Protein 4MCK (pdb70)

B-factor: mean 39.83, std 7.71, range [25.54, 64.91]

InterPro domains:
  IPR000726 Glycoside hydrolase, family 19, catalytic [PF00182] (85-226)
  IPR000726 Glycoside hydrolase, family 19, catalytic [PF00182] (233-280)
  IPR000726 Glycoside hydrolase, family 19, catalytic [PS00773] (100-122)
  IPR000726 Glycoside hydrolase, family 19, catalytic [PS00774] (214-224)
  IPR001002 Chitin-binding, type 1 [PF00187] (21-58)
  IPR001002 Chitin-binding, type 1 [PS50941] (25-60)
  IPR001002 Chitin-binding, type 1 [SM00270] (27-58)
  IPR016283 Glycoside hydrolase, family 19 [PIRSF001060] (5-280)
  IPR018371 Chitin-binding, type 1, conserved site [PS00026] (30-49)
  IPR023346 Lysozyme-like domain superfamily [SSF53955] (79-280)
  IPR036861 Endochitinase-like superfamily [G3DSA:3.30.60.10] (20-60)
  IPR036861 Endochitinase-like superfamily [SSF57016] (25-59)

Foldseek 3Di:
DQCDVLPDQCNLCVLLVPDDDPQLQNPAADPVLLNLLCVLVVCQLPVDDVLLSLLRVLLLVLQLCLVCVSRRYFFDPDFPAQQEDCPDDLHADPPHRFAFGASLGGGHSVLQCVLCVSVPHHSRVCVCVLSVHNNSRSNSSSVCCVVFQVVCSVVFSQSSVCRSDVQDADPRNVVSQVSSLVSSCVSCVVSVHHRDDNNGD

Secondary structure (DSSP, 8-state):
--HHHHS-HHHHHHHHTSS-SS-TTTTT--HHHHHHHHTT-TTTT-SS-HHHHHHHHHHHHHHHHHHHTTTT-SB-S---------SSSSPPPTT-----BTTTTB-SHHHHHHHHHHHTS-TTT-TTHHHH-HHHHHHHHHHHHHHHTGGGGGG-HHHHHHHH-SSSSTTS-HHHHHHHHHHHHHHHHHTT----S----

GO terms:
  GO:0005576 extracellular region (C, IDA)
  GO:0008843 endochitinase activity (F, IDA)
  GO:0050832 defense response to fungus (P, IDA)
  GO:0006040 amino sugar metabolic process (P, IDA)

Structure (mmCIF, N/CA/C/O backbone):
data_4MCK
#
_entry.id   4MCK
#
_cell.length_a   37.152
_cell.length_b   65.167
_cell.length_c   72.334
_cell.angle_alpha   90.00
_cell.angle_beta   90.00
_cell.angle_gamma   90.00
#
_symmetry.space_group_name_H-M   'P 21 21 21'
#
loop_
_entity.id
_entity.type
_entity.pdbx_description
1 polymer Chitinase
2 water water
#
loop_
_atom_site.group_PDB
_atom_site.id
_atom_site.type_symbol
_atom_site.label_atom_id
_atom_site.label_alt_id
_atom_site.label_comp_id
_atom_site.label_asym_id
_atom_site.label_entity_id
_atom_site.label_seq_id
_atom_site.pdbx_PDB_ins_code
_atom_site.Cartn_x
_atom_site.Cartn_y
_atom_site.Cartn_z
_atom_site.occupancy
_atom_site.B_iso_or_equiv
_atom_site.auth_seq_id
_atom_site.auth_comp_id
_atom_site.auth_asym_id
_atom_site.auth_atom_id
_atom_site.pdbx_PDB_model_num
ATOM 1 N N . UNK A 1 1 ? -23.833 -10.919 -3.629 1.00 55.61 -4 UNK A N 1
ATOM 2 C CA . UNK A 1 1 ? -24.406 -9.578 -3.484 1.00 54.29 -4 UNK A CA 1
ATOM 3 C C . UNK A 1 1 ? -24.560 -9.070 -2.044 1.00 54.06 -4 UNK A C 1
ATOM 4 O O . UNK A 1 1 ? -24.414 -7.868 -1.790 1.00 55.07 -4 UNK A O 1
ATOM 12 N N . UNK A 1 2 ? -24.846 -9.973 -1.111 1.00 52.65 -3 UNK A N 1
ATOM 13 C CA . UNK A 1 2 ? -24.911 -9.611 0.304 1.00 54.84 -3 UNK A CA 1
ATOM 14 C C . UNK A 1 2 ? -23.540 -9.819 0.951 1.00 53.31 -3 UNK A C 1
ATOM 15 O O . UNK A 1 2 ? -23.074 -10.948 1.095 1.00 50.48 -3 UNK A O 1
ATOM 17 N N . UNK A 1 3 ? -22.902 -8.721 1.338 1.00 47.94 -2 UNK A N 1
ATOM 18 C CA . UNK A 1 3 ? -21.520 -8.753 1.803 1.00 47.90 -2 UNK A CA 1
ATOM 19 C C . UNK A 1 3 ? -21.228 -9.739 2.942 1.00 45.25 -2 UNK A C 1
ATOM 20 O O . UNK A 1 3 ? -20.142 -10.304 2.993 1.00 41.68 -2 UNK A O 1
ATOM 22 N N . UNK A 1 4 ? -22.183 -9.942 3.845 1.00 44.14 -1 UNK A N 1
ATOM 23 C CA . UNK A 1 4 ? -21.959 -10.821 4.992 1.00 41.75 -1 UNK A CA 1
ATOM 24 C C . UNK A 1 4 ? -21.661 -12.245 4.542 1.00 48.06 -1 UNK A C 1
ATOM 25 O O . UNK A 1 4 ? -20.886 -12.960 5.181 1.00 44.55 -1 UNK A O 1
ATOM 31 N N . UNK A 1 5 ? -22.272 -12.642 3.427 1.00 48.58 0 UNK A N 1
ATOM 32 C CA . UNK A 1 5 ? -22.126 -14.005 2.929 1.00 52.13 0 UNK A CA 1
ATOM 33 C C . UNK A 1 5 ? -21.028 -14.135 1.877 1.00 49.82 0 UNK A C 1
ATOM 34 O O . UNK A 1 5 ? -20.389 -15.184 1.794 1.00 54.52 0 UNK A O 1
ATOM 42 N N . VAL A 1 6 ? -20.788 -13.088 1.082 1.00 47.24 1 VAL A N 1
ATOM 43 C CA . VAL A 1 6 ? -19.674 -13.159 0.130 1.00 45.86 1 VAL A CA 1
ATOM 44 C C . VAL A 1 6 ? -18.308 -12.848 0.754 1.00 44.74 1 VAL A C 1
ATOM 45 O O . VAL A 1 6 ? -17.320 -13.486 0.408 1.00 47.49 1 VAL A O 1
ATOM 49 N N . VAL A 1 7 ? -18.257 -11.897 1.690 1.00 42.70 2 VAL A N 1
ATOM 50 C CA . VAL A 1 7 ? -17.013 -11.591 2.405 1.00 39.99 2 VAL A CA 1
ATOM 51 C C . VAL A 1 7 ? -16.934 -12.366 3.724 1.00 42.44 2 VAL A C 1
ATOM 52 O O . VAL A 1 7 ? -17.529 -11.970 4.729 1.00 43.68 2 VAL A O 1
ATOM 56 N N . SER A 1 8 ? -16.182 -13.459 3.714 1.00 39.42 3 SER A N 1
ATOM 57 C CA . SER A 1 8 ? -16.086 -14.341 4.872 1.00 41.38 3 SER A CA 1
ATOM 58 C C . SER A 1 8 ? -14.947 -13.920 5.787 1.00 40.62 3 SER A C 1
ATOM 59 O O . SER A 1 8 ? -14.117 -13.084 5.412 1.00 37.66 3 SER A O 1
ATOM 62 N N . ASP A 1 9 ? -14.894 -14.503 6.984 1.00 37.67 4 ASP A N 1
ATOM 63 C CA . ASP A 1 9 ? -13.765 -14.270 7.881 1.00 40.92 4 ASP A CA 1
ATOM 64 C C . ASP A 1 9 ? -12.454 -14.673 7.204 1.00 42.00 4 ASP A C 1
ATOM 65 O O . ASP A 1 9 ? -11.451 -13.969 7.300 1.00 40.67 4 ASP A O 1
ATOM 70 N N . ALA A 1 10 ? -12.477 -15.814 6.520 1.00 42.96 5 ALA A N 1
ATOM 71 C CA . ALA A 1 10 ? -11.306 -16.315 5.813 1.00 43.80 5 ALA A CA 1
ATOM 72 C C . ALA A 1 10 ? -10.821 -15.325 4.759 1.00 41.14 5 ALA A C 1
ATOM 73 O O . ALA A 1 10 ? -9.615 -15.102 4.628 1.00 42.65 5 ALA A O 1
ATOM 75 N N . PHE A 1 11 ? -11.758 -14.741 4.016 1.00 40.68 6 PHE A N 1
ATOM 76 C CA . PHE A 1 11 ? -11.408 -13.782 2.970 1.00 40.59 6 PHE A CA 1
ATOM 77 C C . PHE A 1 11 ? -10.783 -12.539 3.591 1.00 39.16 6 PHE A C 1
ATOM 78 O O . PHE A 1 11 ? -9.724 -12.088 3.162 1.00 38.40 6 PHE A O 1
ATOM 86 N N . PHE A 1 12 ? -11.438 -12.000 4.614 1.00 36.84 7 PHE A N 1
ATOM 87 C CA . PHE A 1 12 ? -10.957 -10.787 5.254 1.00 37.95 7 PHE A CA 1
ATOM 88 C C . PHE A 1 12 ? -9.610 -11.022 5.951 1.00 40.57 7 PHE A C 1
ATOM 89 O O . PHE A 1 12 ? -8.683 -10.225 5.794 1.00 39.96 7 PHE A O 1
ATOM 97 N N . ASN A 1 13 ? -9.502 -12.120 6.705 1.00 42.54 8 ASN A N 1
ATOM 98 C CA . ASN A 1 13 ? -8.246 -12.467 7.373 1.00 43.61 8 ASN A CA 1
ATOM 99 C C . ASN A 1 13 ? -7.106 -12.737 6.393 1.00 40.62 8 ASN A C 1
ATOM 100 O O . ASN A 1 13 ? -5.952 -12.452 6.699 1.00 45.11 8 ASN A O 1
ATOM 105 N N . GLY A 1 14 ? -7.432 -13.289 5.226 1.00 42.24 9 GLY A N 1
ATOM 106 C CA . GLY A 1 14 ? -6.442 -13.564 4.198 1.00 43.31 9 GLY A CA 1
ATOM 107 C C . GLY A 1 14 ? -5.679 -12.311 3.799 1.00 46.66 9 GLY A C 1
ATOM 108 O O . GLY A 1 14 ? -4.478 -12.348 3.505 1.00 45.58 9 GLY A O 1
ATOM 109 N N . ILE A 1 15 ? -6.388 -11.189 3.784 1.00 42.34 10 ILE A N 1
ATOM 110 C CA . ILE A 1 15 ? -5.762 -9.913 3.491 1.00 39.29 10 ILE A CA 1
ATOM 111 C C . ILE A 1 15 ? -4.992 -9.403 4.697 1.00 38.08 10 ILE A C 1
ATOM 112 O O . ILE A 1 15 ? -3.809 -9.097 4.596 1.00 36.66 10 ILE A O 1
ATOM 117 N N . LYS A 1 16 ? -5.664 -9.303 5.842 1.00 36.98 11 LYS A N 1
ATOM 118 C CA . LYS A 1 16 ? -5.044 -8.743 7.043 1.00 38.18 11 LYS A CA 1
ATOM 119 C C . LYS A 1 16 ? -3.842 -9.549 7.563 1.00 38.39 11 LYS A C 1
ATOM 120 O O . LYS A 1 16 ? -2.942 -8.984 8.179 1.00 39.86 11 LYS A O 1
ATOM 126 N N . ASN A 1 17 ? -3.829 -10.856 7.303 1.00 42.29 12 ASN A N 1
ATOM 127 C CA . ASN A 1 17 ? -2.717 -11.707 7.726 1.00 41.55 12 ASN A CA 1
ATOM 128 C C . ASN A 1 17 ? -1.401 -11.236 7.146 1.00 42.89 12 ASN A C 1
ATOM 129 O O . ASN A 1 17 ? -0.342 -11.484 7.718 1.00 42.27 12 ASN A O 1
ATOM 134 N N . GLN A 1 18 ? -1.472 -10.584 5.987 1.00 42.04 13 GLN A N 1
ATOM 135 C CA . GLN A 1 18 ? -0.276 -10.038 5.355 1.00 42.10 13 GLN A CA 1
ATOM 136 C C . GLN A 1 18 ? 0.081 -8.725 6.050 1.00 49.39 13 GLN A C 1
ATOM 137 O O . GLN A 1 18 ? -0.790 -8.064 6.614 1.00 48.87 13 GLN A O 1
ATOM 143 N N . ALA A 1 19 ? 1.362 -8.374 6.029 1.00 50.66 14 ALA A N 1
ATOM 144 C CA . ALA A 1 19 ? 1.925 -7.358 6.938 1.00 56.53 14 ALA A CA 1
ATOM 145 C C . ALA A 1 19 ? 1.192 -7.138 8.264 1.00 55.29 14 ALA A C 1
ATOM 146 O O . ALA A 1 19 ? 0.317 -6.275 8.370 1.00 59.14 14 ALA A O 1
ATOM 148 N N . GLY A 1 20 ? 1.520 -7.964 9.247 1.00 56.49 15 GLY A N 1
ATOM 149 C CA . GLY A 1 20 ? 1.355 -7.609 10.643 1.00 59.54 15 GLY A CA 1
ATOM 150 C C . GLY A 1 20 ? 2.750 -7.141 10.996 1.00 56.75 15 GLY A C 1
ATOM 151 O O . GLY A 1 20 ? 3.508 -6.805 10.089 1.00 54.39 15 GLY A O 1
ATOM 152 N N . SER A 1 21 ? 3.110 -7.101 12.277 1.00 58.66 16 SER A N 1
ATOM 153 C CA . SER A 1 21 ? 2.198 -7.310 13.390 1.00 56.43 16 SER A CA 1
ATOM 154 C C . SER A 1 21 ? 2.249 -6.055 14.244 1.00 54.60 16 SER A C 1
ATOM 155 O O . SER A 1 21 ? 1.413 -5.845 15.126 1.00 55.97 16 SER A O 1
ATOM 158 N N . GLY A 1 22 ? 3.251 -5.222 13.972 1.00 52.84 17 GLY A N 1
ATOM 159 C CA . GLY A 1 22 ? 3.397 -3.945 14.643 1.00 51.61 17 GLY A CA 1
ATOM 160 C C . GLY A 1 22 ? 2.740 -2.832 13.847 1.00 50.82 17 GLY A C 1
ATOM 161 O O . GLY A 1 22 ? 2.897 -1.651 14.161 1.00 50.53 17 GLY A O 1
ATOM 162 N N . CYS A 1 23 ? 2.013 -3.213 12.801 1.00 45.80 18 CYS A N 1
ATOM 163 C CA . CYS A 1 23 ? 1.258 -2.260 11.992 1.00 42.55 18 CYS A CA 1
ATOM 164 C C . CYS A 1 23 ? 0.169 -1.602 12.820 1.00 42.12 18 CYS A C 1
ATOM 165 O O . CYS A 1 23 ? -0.541 -2.282 13.573 1.00 42.16 18 CYS A O 1
ATOM 168 N N . GLU A 1 24 ? -0.009 -0.297 12.637 1.00 38.06 19 GLU A N 1
ATOM 169 C CA . GLU A 1 24 ? -1.030 0.418 13.401 1.00 36.91 19 GLU A CA 1
ATOM 170 C C . GLU A 1 24 ? -2.452 -0.095 13.110 1.00 33.66 19 GLU A C 1
ATOM 171 O O . GLU A 1 24 ? -3.334 0.032 13.948 1.00 34.77 19 GLU A O 1
ATOM 177 N N . GLY A 1 25 ? -2.671 -0.693 11.943 1.00 36.08 20 GLY A N 1
ATOM 178 C CA . GLY A 1 25 ? -4.004 -1.149 11.584 1.00 35.03 20 GLY A CA 1
ATOM 179 C C . GLY A 1 25 ? -4.306 -2.604 11.890 1.00 36.26 20 GLY A C 1
ATOM 180 O O . GLY A 1 25 ? -5.444 -3.045 11.756 1.00 34.70 20 GLY A O 1
ATOM 181 N N . LYS A 1 26 ? -3.289 -3.339 12.333 1.00 38.43 21 LYS A N 1
ATOM 182 C CA . LYS A 1 26 ? -3.412 -4.767 12.617 1.00 41.55 21 LYS A CA 1
ATOM 183 C C . LYS A 1 26 ? -4.597 -5.136 13.518 1.00 38.97 21 LYS A C 1
ATOM 184 O O . LYS A 1 26 ? -5.321 -6.103 13.249 1.00 41.33 21 LYS A O 1
ATOM 190 N N . ASN A 1 27 ? -4.796 -4.350 14.570 1.00 39.04 22 ASN A N 1
ATOM 191 C CA . ASN A 1 27 ? -5.859 -4.593 15.532 1.00 36.97 22 ASN A CA 1
ATOM 192 C C . ASN A 1 27 ? -6.939 -3.509 15.487 1.00 38.09 22 ASN A C 1
ATOM 193 O O . ASN A 1 27 ? -7.574 -3.213 16.493 1.00 37.39 22 ASN A O 1
ATOM 198 N N . PHE A 1 28 ? -7.135 -2.943 14.298 1.00 34.46 23 PHE A N 1
ATOM 199 C CA . PHE A 1 28 ? -8.104 -1.884 14.032 1.00 35.54 23 PHE A CA 1
ATOM 200 C C . PHE A 1 28 ? -9.114 -2.352 12.978 1.00 33.74 23 PHE A C 1
ATOM 201 O O . PHE A 1 28 ? -10.322 -2.374 13.218 1.00 35.91 23 PHE A O 1
ATOM 209 N N . TYR A 1 29 ? -8.625 -2.734 11.807 1.00 34.02 24 TYR A N 1
ATOM 210 C CA . TYR A 1 29 ? -9.517 -3.156 10.731 1.00 32.11 24 TYR A CA 1
ATOM 211 C C . TYR A 1 29 ? -10.104 -4.550 10.980 1.00 32.51 24 TYR A C 1
ATOM 212 O O . TYR A 1 29 ? -9.367 -5.529 11.086 1.00 35.56 24 TYR A O 1
ATOM 221 N N . THR A 1 30 ? -11.427 -4.634 11.069 1.00 33.20 25 THR A N 1
ATOM 222 C CA . THR A 1 30 ? -12.108 -5.907 11.283 1.00 34.43 25 THR A CA 1
ATOM 223 C C . THR A 1 30 ? -13.233 -6.110 10.286 1.00 33.50 25 THR A C 1
ATOM 224 O O . THR A 1 30 ? -13.815 -5.148 9.778 1.00 33.94 25 THR A O 1
ATOM 228 N N . ARG A 1 31 ? -13.557 -7.373 10.025 1.00 34.23 26 ARG A N 1
ATOM 229 C CA . ARG A 1 31 ? -14.724 -7.713 9.224 1.00 33.99 26 ARG A CA 1
ATOM 230 C C . ARG A 1 31 ? -16.001 -7.183 9.867 1.00 35.07 26 ARG A C 1
ATOM 231 O O . ARG A 1 31 ? -16.907 -6.710 9.177 1.00 34.13 26 ARG A O 1
ATOM 239 N N . SER A 1 32 ? -16.064 -7.249 11.196 1.00 34.94 27 SER A N 1
ATOM 240 C CA . SER A 1 32 ? -17.226 -6.749 11.915 1.00 35.13 27 SER A CA 1
ATOM 241 C C . SER A 1 32 ? -17.473 -5.263 11.637 1.00 33.45 27 SER A C 1
ATOM 242 O O . SER A 1 32 ? -18.603 -4.847 11.400 1.00 35.61 27 SER A O 1
ATOM 245 N N . ALA A 1 33 ? -16.409 -4.461 11.667 1.00 34.63 28 ALA A N 1
ATOM 246 C CA . ALA A 1 33 ? -16.528 -3.040 11.356 1.00 34.65 28 ALA A CA 1
ATOM 247 C C . ALA A 1 33 ? -16.962 -2.805 9.910 1.00 33.54 28 ALA A C 1
ATOM 248 O O . ALA A 1 33 ? -17.779 -1.922 9.636 1.00 34.41 28 ALA A O 1
ATOM 250 N N . PHE A 1 34 ? -16.407 -3.590 8.986 1.00 32.48 29 PHE A N 1
ATOM 251 C CA . PHE A 1 34 ? -16.777 -3.473 7.574 1.00 31.90 29 PHE A CA 1
ATOM 252 C C . PHE A 1 34 ? -18.261 -3.765 7.362 1.00 35.53 29 PHE A C 1
ATOM 253 O O . PHE A 1 34 ? -18.947 -3.032 6.658 1.00 34.07 29 PHE A O 1
ATOM 261 N N . LEU A 1 35 ? -18.751 -4.835 7.978 1.00 35.78 30 LEU A N 1
ATOM 262 C CA . LEU A 1 35 ? -20.140 -5.228 7.800 1.00 36.71 30 LEU A CA 1
ATOM 263 C C . LEU A 1 35 ? -21.114 -4.225 8.425 1.00 34.47 30 LEU A C 1
ATOM 264 O O . LEU A 1 35 ? -22.193 -3.969 7.867 1.00 34.51 30 LEU A O 1
ATOM 269 N N . SER A 1 36 ? -20.737 -3.657 9.569 1.00 35.30 31 SER A N 1
ATOM 270 C CA . SER A 1 36 ? -21.532 -2.589 10.170 1.00 37.22 31 SER A CA 1
ATOM 271 C C . SER A 1 36 ? -21.616 -1.412 9.207 1.00 36.86 31 SER A C 1
ATOM 272 O O . SER A 1 36 ? -22.675 -0.800 9.037 1.00 38.58 31 SER A O 1
ATOM 275 N N . ALA A 1 37 ? -20.490 -1.094 8.578 1.00 35.72 32 ALA A N 1
ATOM 276 C CA . ALA A 1 37 ? -20.434 0.016 7.636 1.00 33.98 32 ALA A CA 1
ATOM 277 C C . ALA A 1 37 ? -21.298 -0.222 6.399 1.00 34.11 32 ALA A C 1
ATOM 278 O O . ALA A 1 37 ? -21.959 0.697 5.912 1.00 35.94 32 ALA A O 1
ATOM 280 N N . VAL A 1 38 ? -21.273 -1.454 5.889 1.00 34.00 33 VAL A N 1
ATOM 281 C CA . VAL A 1 38 ? -22.048 -1.850 4.711 1.00 34.00 33 VAL A CA 1
ATOM 282 C C . VAL A 1 38 ? -23.548 -1.579 4.895 1.00 36.27 33 VAL A C 1
ATOM 283 O O . VAL A 1 38 ? -24.248 -1.221 3.942 1.00 36.84 33 VAL A O 1
ATOM 287 N N . ASN A 1 39 ? -24.036 -1.744 6.120 1.00 37.66 34 ASN A N 1
ATOM 288 C CA . ASN A 1 39 ? -25.442 -1.473 6.422 1.00 39.06 34 ASN A CA 1
ATOM 289 C C . ASN A 1 39 ? -25.874 -0.045 6.096 1.00 40.46 34 ASN A C 1
ATOM 290 O O . ASN A 1 39 ? -27.048 0.207 5.790 1.00 42.54 34 ASN A O 1
ATOM 295 N N . ALA A 1 40 ? -24.925 0.885 6.144 1.00 35.38 35 ALA A N 1
ATOM 296 C CA . ALA A 1 40 ? -25.213 2.288 5.882 1.00 38.47 35 ALA A CA 1
ATOM 297 C C . ALA A 1 40 ? -25.113 2.639 4.399 1.00 36.14 35 ALA A C 1
ATOM 298 O O . ALA A 1 40 ? -25.449 3.753 4.005 1.00 35.83 35 ALA A O 1
ATOM 300 N N . TYR A 1 41 ? -24.636 1.699 3.582 1.00 35.04 36 TYR A N 1
ATOM 301 C CA . TYR A 1 41 ? -24.432 1.943 2.149 1.00 37.65 36 TYR A CA 1
ATOM 302 C C . TYR A 1 41 ? -25.135 0.882 1.318 1.00 36.16 36 TYR A C 1
ATOM 303 O O . TYR A 1 41 ? -24.504 -0.009 0.757 1.00 36.04 36 TYR A O 1
ATOM 312 N N . PRO A 1 42 ? -26.473 0.971 1.259 1.00 35.61 37 PRO A N 1
ATOM 313 C CA . PRO A 1 42 ? -27.241 -0.108 0.631 1.00 38.00 37 PRO A CA 1
ATOM 314 C C . PRO A 1 42 ? -27.011 -0.213 -0.873 1.00 39.93 37 PRO A C 1
ATOM 315 O O . PRO A 1 42 ? -27.286 -1.257 -1.456 1.00 40.05 37 PRO A O 1
ATOM 319 N N . GLY A 1 43 ? -26.502 0.844 -1.492 1.00 35.72 38 GLY A N 1
ATOM 320 C CA . GLY A 1 43 ? -26.212 0.809 -2.910 1.00 36.42 38 GLY A CA 1
ATOM 321 C C . GLY A 1 43 ? -24.959 0.020 -3.251 1.00 38.90 38 GLY A C 1
ATOM 322 O O . GLY A 1 43 ? -24.773 -0.373 -4.398 1.00 39.00 38 GLY A O 1
ATOM 323 N N . PHE A 1 44 ? -24.092 -0.195 -2.265 1.00 35.87 39 PHE A N 1
ATOM 324 C CA . PHE A 1 44 ? -22.828 -0.879 -2.507 1.00 36.57 39 PHE A CA 1
ATOM 325 C C . PHE A 1 44 ? -23.075 -2.332 -2.878 1.00 37.35 39 PHE A C 1
ATOM 326 O O . PHE A 1 44 ? -23.827 -3.026 -2.205 1.00 39.69 39 PHE A O 1
ATOM 334 N N . ALA A 1 45 ? -22.434 -2.763 -3.964 1.00 36.40 40 ALA A N 1
ATOM 335 C CA . ALA A 1 45 ? -22.549 -4.117 -4.503 1.00 39.66 40 ALA A CA 1
ATOM 336 C C . ALA A 1 45 ? -23.958 -4.407 -5.013 1.00 39.79 40 ALA A C 1
ATOM 337 O O . ALA A 1 45 ? -24.326 -5.565 -5.197 1.00 42.29 40 ALA A O 1
ATOM 339 N N . HIS A 1 46 ? -24.729 -3.350 -5.270 1.00 40.38 41 HIS A N 1
ATOM 340 C CA . HIS A 1 46 ? -26.105 -3.495 -5.746 1.00 42.99 41 HIS A CA 1
ATOM 341 C C . HIS A 1 46 ? -26.425 -2.575 -6.921 1.00 46.67 41 HIS A C 1
ATOM 342 O O . HIS A 1 46 ? -27.587 -2.278 -7.177 1.00 52.47 41 HIS A O 1
ATOM 349 N N . GLY A 1 47 ? -25.396 -2.130 -7.637 1.00 46.41 42 GLY A N 1
ATOM 350 C CA . GLY A 1 47 ? -25.599 -1.324 -8.832 1.00 47.90 42 GLY A CA 1
ATOM 351 C C . GLY A 1 47 ? -26.313 -2.047 -9.972 1.00 53.39 42 GLY A C 1
ATOM 352 O O . GLY A 1 47 ? -27.080 -1.428 -10.714 1.00 57.10 42 GLY A O 1
ATOM 353 N N . GLY A 1 48 ? -26.074 -3.351 -10.109 1.00 52.77 43 GLY A N 1
ATOM 354 C CA . GLY A 1 48 ? -26.655 -4.127 -11.197 1.00 49.37 43 GLY A CA 1
ATOM 355 C C . GLY A 1 48 ? -26.880 -5.604 -10.904 1.00 48.10 43 GLY A C 1
ATOM 356 O O . GLY A 1 48 ? -27.686 -5.953 -10.045 1.00 50.67 43 GLY A O 1
ATOM 357 N N . THR A 1 49 ? -26.185 -6.478 -11.633 1.00 47.96 44 THR A N 1
ATOM 358 C CA . THR A 1 49 ? -26.334 -7.927 -11.439 1.00 48.41 44 THR A CA 1
ATOM 359 C C . THR A 1 49 ? -25.562 -8.411 -10.220 1.00 49.50 44 THR A C 1
ATOM 360 O O . THR A 1 49 ? -24.785 -7.657 -9.639 1.00 46.88 44 THR A O 1
ATOM 364 N N . GLU A 1 50 ? -25.760 -9.670 -9.835 1.00 46.57 45 GLU A N 1
ATOM 365 C CA . GLU A 1 50 ? -25.027 -10.208 -8.691 1.00 46.97 45 GLU A CA 1
ATOM 366 C C . GLU A 1 50 ? -23.546 -10.343 -9.048 1.00 46.59 45 GLU A C 1
ATOM 367 O O . GLU A 1 50 ? -22.672 -10.180 -8.195 1.00 47.41 45 GLU A O 1
ATOM 373 N N . VAL A 1 51 ? -23.271 -10.632 -10.315 1.00 48.52 46 VAL A N 1
ATOM 374 C CA . VAL A 1 51 ? -21.895 -10.685 -10.805 1.00 47.67 46 VAL A CA 1
ATOM 375 C C . VAL A 1 51 ? -21.243 -9.308 -10.692 1.00 44.47 46 VAL A C 1
ATOM 376 O O . VAL A 1 51 ? -20.122 -9.189 -10.190 1.00 43.60 46 VAL A O 1
ATOM 380 N N . GLU A 1 52 ? -21.953 -8.278 -11.143 1.00 46.86 47 GLU A N 1
ATOM 381 C CA . GLU A 1 52 ? -21.472 -6.906 -11.021 1.00 42.68 47 GLU A CA 1
ATOM 382 C C . GLU A 1 52 ? -21.248 -6.559 -9.554 1.00 41.58 47 GLU A C 1
ATOM 383 O O . GLU A 1 52 ? -20.252 -5.933 -9.208 1.00 37.35 47 GLU A O 1
ATOM 389 N N . GLY A 1 53 ? -22.163 -6.988 -8.691 1.00 41.77 48 GLY A N 1
ATOM 390 C CA . GLY A 1 53 ? -22.012 -6.739 -7.269 1.00 39.50 48 GLY A CA 1
ATOM 391 C C . GLY A 1 53 ? -20.759 -7.387 -6.706 1.00 36.47 48 GLY A C 1
ATOM 392 O O . GLY A 1 53 ? -20.038 -6.776 -5.913 1.00 36.53 48 GLY A O 1
ATOM 393 N N . LYS A 1 54 ? -20.506 -8.640 -7.086 1.00 38.72 49 LYS A N 1
ATOM 394 C CA . LYS A 1 54 ? -19.298 -9.323 -6.637 1.00 37.81 49 LYS A CA 1
ATOM 395 C C . LYS A 1 54 ? -18.027 -8.666 -7.178 1.00 36.88 49 LYS A C 1
ATOM 396 O O . LYS A 1 54 ? -17.031 -8.568 -6.457 1.00 36.86 49 LYS A O 1
ATOM 402 N N . ARG A 1 55 ? -18.056 -8.216 -8.437 1.00 39.22 50 ARG A N 1
ATOM 403 C CA . ARG A 1 55 ? -16.913 -7.488 -8.992 1.00 35.31 50 ARG A CA 1
ATOM 404 C C . ARG A 1 55 ? -16.650 -6.224 -8.192 1.00 33.95 50 ARG A C 1
ATOM 405 O O . ARG A 1 55 ? -15.495 -5.875 -7.952 1.00 32.58 50 ARG A O 1
ATOM 413 N N . GLU A 1 56 ? -17.722 -5.560 -7.765 1.00 34.44 51 GLU A N 1
ATOM 414 C CA . GLU A 1 56 ? -17.574 -4.326 -7.008 1.00 34.06 51 GLU A CA 1
ATOM 415 C C . GLU A 1 56 ? -16.927 -4.581 -5.647 1.00 34.13 51 GLU A C 1
ATOM 416 O O . GLU A 1 56 ? -16.046 -3.831 -5.227 1.00 33.09 51 GLU A O 1
ATOM 422 N N . ILE A 1 57 ? -17.359 -5.637 -4.965 1.00 32.18 52 ILE A N 1
ATOM 423 C CA . ILE A 1 57 ? -16.716 -6.031 -3.716 1.00 33.48 52 ILE A CA 1
ATOM 424 C C . ILE A 1 57 ? -15.224 -6.326 -3.917 1.00 33.38 52 ILE A C 1
ATOM 425 O O . ILE A 1 57 ? -14.383 -5.869 -3.142 1.00 33.52 52 ILE A O 1
ATOM 430 N N . ALA A 1 58 ? -14.894 -7.082 -4.961 1.00 33.74 53 ALA A N 1
ATOM 431 C CA . ALA A 1 58 ? -13.498 -7.377 -5.253 1.00 33.76 53 ALA A CA 1
ATOM 432 C C . ALA A 1 58 ? -12.712 -6.100 -5.543 1.00 30.46 53 ALA A C 1
ATOM 433 O O . ALA A 1 58 ? -11.581 -5.940 -5.074 1.00 32.60 53 ALA A O 1
ATOM 435 N N . ALA A 1 59 ? -13.310 -5.200 -6.321 1.00 32.69 54 ALA A N 1
ATOM 436 C CA . ALA A 1 59 ? -12.661 -3.926 -6.643 1.00 32.66 54 ALA A CA 1
ATOM 437 C C . ALA A 1 59 ? -12.399 -3.083 -5.398 1.00 31.16 54 ALA A C 1
ATOM 438 O O . ALA A 1 59 ? -11.301 -2.541 -5.226 1.00 32.32 54 ALA A O 1
ATOM 440 N N . PHE A 1 60 ? -13.403 -2.984 -4.533 1.00 32.37 55 PHE A N 1
ATOM 441 C CA . PHE A 1 60 ? -13.255 -2.241 -3.292 1.00 31.46 55 PHE A CA 1
ATOM 442 C C . PHE A 1 60 ? -12.104 -2.798 -2.460 1.00 30.79 55 PHE A C 1
ATOM 443 O O . PHE A 1 60 ? -11.220 -2.051 -2.033 1.00 32.55 55 PHE A O 1
ATOM 451 N N . PHE A 1 61 ? -12.086 -4.110 -2.254 1.00 32.58 56 PHE A N 1
ATOM 452 C CA . PHE A 1 61 ? -10.987 -4.703 -1.492 1.00 33.23 56 PHE A CA 1
ATOM 453 C C . PHE A 1 61 ? -9.612 -4.599 -2.159 1.00 31.86 56 PHE A C 1
ATOM 454 O O . PHE A 1 61 ? -8.608 -4.482 -1.465 1.00 32.45 56 PHE A O 1
ATOM 462 N N . ALA A 1 62 ? -9.579 -4.596 -3.491 1.00 31.96 57 ALA A N 1
ATOM 463 C CA . ALA A 1 62 ? -8.329 -4.435 -4.221 1.00 33.02 57 ALA A CA 1
ATOM 464 C C . ALA A 1 62 ? -7.685 -3.088 -3.911 1.00 31.67 57 ALA A C 1
ATOM 465 O O . ALA A 1 62 ? -6.507 -3.005 -3.536 1.00 31.98 57 ALA A O 1
ATOM 467 N N . HIS A 1 63 ? -8.472 -2.028 -4.056 1.00 30.71 58 HIS A N 1
ATOM 468 C CA . HIS A 1 63 ? -7.973 -0.693 -3.757 1.00 31.63 58 HIS A CA 1
ATOM 469 C C . HIS A 1 63 ? -7.630 -0.519 -2.279 1.00 31.78 58 HIS A C 1
ATOM 470 O O . HIS A 1 63 ? -6.595 0.062 -1.949 1.00 34.13 58 HIS A O 1
ATOM 477 N N . VAL A 1 64 ? -8.495 -1.021 -1.393 1.00 30.73 59 VAL A N 1
ATOM 478 C CA . VAL A 1 64 ? -8.211 -0.974 0.041 1.00 32.06 59 VAL A CA 1
ATOM 479 C C . VAL A 1 64 ? -6.910 -1.693 0.392 1.00 32.01 59 VAL A C 1
ATOM 480 O O . VAL A 1 64 ? -6.101 -1.183 1.165 1.00 32.53 59 VAL A O 1
ATOM 484 N N . THR A 1 65 ? -6.695 -2.866 -0.205 1.00 32.11 60 THR A N 1
ATOM 485 C CA . THR A 1 65 ? -5.473 -3.631 0.031 1.00 32.61 60 THR A CA 1
ATOM 486 C C . THR A 1 65 ? -4.246 -2.823 -0.349 1.00 32.47 60 THR A C 1
ATOM 487 O O . THR A 1 65 ? -3.299 -2.700 0.425 1.00 33.54 60 THR A O 1
ATOM 491 N N . HIS A 1 66 ? -4.281 -2.227 -1.537 1.00 33.19 61 HIS A N 1
ATOM 492 C CA . HIS A 1 66 ? -3.162 -1.409 -1.956 1.00 32.98 61 HIS A CA 1
ATOM 493 C C . HIS A 1 66 ? -2.957 -0.184 -1.059 1.00 33.33 61 HIS A C 1
ATOM 494 O O . HIS A 1 66 ? -1.843 0.093 -0.608 1.00 34.18 61 HIS A O 1
ATOM 501 N N . GLN A 1 67 ? -4.032 0.549 -0.804 1.00 33.89 62 GLN A N 1
ATOM 502 C CA . GLN A 1 67 ? -3.915 1.860 -0.157 1.00 33.00 62 GLN A CA 1
ATOM 503 C C . GLN A 1 67 ? -3.540 1.769 1.321 1.00 35.92 62 GLN A C 1
ATOM 504 O O . GLN A 1 67 ? -2.906 2.676 1.860 1.00 35.37 62 GLN A O 1
ATOM 510 N N . THR A 1 68 ? -3.898 0.662 1.959 1.00 32.88 63 THR A N 1
ATOM 511 C CA . THR A 1 68 ? -3.556 0.478 3.366 1.00 33.80 63 THR A CA 1
ATOM 512 C C . THR A 1 68 ? -2.387 -0.475 3.575 1.00 35.46 63 THR A C 1
ATOM 513 O O . THR A 1 68 ? -1.955 -0.663 4.703 1.00 35.30 63 THR A O 1
ATOM 517 N N . GLY A 1 69 ? -1.883 -1.085 2.508 1.00 33.60 64 GLY A N 1
ATOM 518 C CA . GLY A 1 69 ? -0.850 -2.104 2.656 1.00 36.90 64 GLY A CA 1
ATOM 519 C C . GLY A 1 69 ? -1.342 -3.345 3.379 1.00 34.44 64 GLY A C 1
ATOM 520 O O . GLY A 1 69 ? -0.764 -3.759 4.388 1.00 34.69 64 GLY A O 1
ATOM 521 N N . HIS A 1 70 ? -2.404 -3.948 2.854 1.00 36.48 65 HIS A N 1
ATOM 522 C CA . HIS A 1 70 ? -3.018 -5.121 3.471 1.00 35.45 65 HIS A CA 1
ATOM 523 C C . HIS A 1 70 ? -3.431 -4.834 4.911 1.00 35.53 65 HIS A C 1
ATOM 524 O O . HIS A 1 70 ? -3.204 -5.655 5.795 1.00 35.58 65 HIS A O 1
ATOM 531 N N . PHE A 1 71 ? -4.035 -3.666 5.125 1.00 34.57 66 PHE A N 1
ATOM 532 C CA . PHE A 1 71 ? -4.574 -3.251 6.433 1.00 33.87 66 PHE A CA 1
ATOM 533 C C . PHE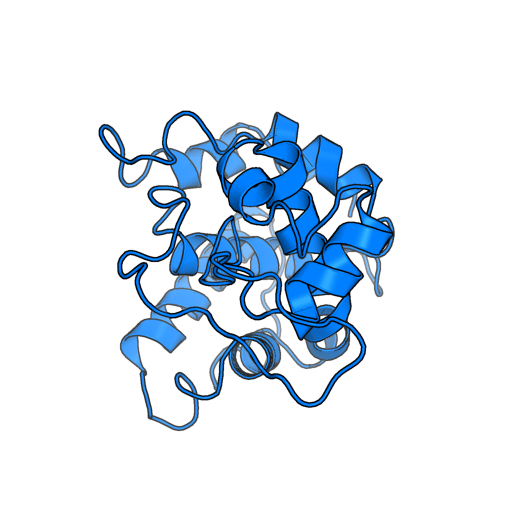 A 1 71 ? -3.491 -2.927 7.458 1.00 34.23 66 PHE A C 1
ATOM 534 O O . PHE A 1 71 ? -3.750 -2.902 8.664 1.00 35.00 66 PHE A O 1
ATOM 542 N N . CYS A 1 72 ? -2.284 -2.662 6.982 1.00 33.20 67 CYS A N 1
ATOM 543 C CA . CYS A 1 72 ? -1.214 -2.269 7.874 1.00 33.28 67 CYS A CA 1
ATOM 544 C C . CYS A 1 72 ? -1.420 -0.838 8.379 1.00 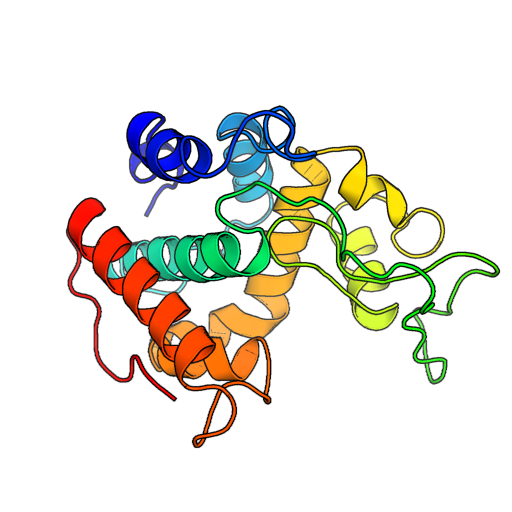34.50 67 CYS A C 1
ATOM 545 O O . CYS A 1 72 ? -1.132 -0.522 9.527 1.00 34.15 67 CYS A O 1
ATOM 548 N N . TYR A 1 73 ? -1.925 0.035 7.516 1.00 34.96 68 TYR A N 1
ATOM 549 C CA . TYR A 1 73 ? -1.898 1.465 7.814 1.00 34.60 68 TYR A CA 1
ATOM 550 C C . TYR A 1 73 ? -3.283 2.079 7.979 1.00 34.62 68 TYR A C 1
ATOM 551 O O . TYR A 1 73 ? -4.218 1.745 7.238 1.00 32.65 68 TYR A O 1
ATOM 560 N N . ILE A 1 74 ? -3.397 2.964 8.965 1.00 31.68 69 ILE A N 1
ATOM 561 C CA . ILE A 1 74 ? -4.627 3.729 9.202 1.00 33.44 69 ILE A CA 1
ATOM 562 C C . ILE A 1 74 ? -4.519 5.137 8.608 1.00 33.92 69 ILE A C 1
ATOM 563 O O . ILE A 1 74 ? -5.428 5.596 7.909 1.00 32.88 69 ILE A O 1
ATOM 568 N N . SER A 1 75 ? -3.420 5.834 8.895 1.00 32.78 70 SER A N 1
ATOM 569 C CA . SER A 1 75 ? -3.253 7.219 8.444 1.00 31.59 70 SER A CA 1
ATOM 570 C C . SER A 1 75 ? -2.101 7.352 7.455 1.00 34.00 70 SER A C 1
ATOM 571 O O . SER A 1 75 ? -1.153 6.575 7.475 1.00 36.23 70 SER A O 1
ATOM 574 N N . GLU A 1 76 ? -2.205 8.338 6.572 1.00 34.24 71 GLU A N 1
ATOM 575 C CA . GLU A 1 76 ? -1.127 8.691 5.660 1.00 33.65 71 GLU A CA 1
ATOM 576 C C . GLU A 1 76 ? 0.159 8.893 6.459 1.00 34.06 71 GLU A C 1
ATOM 577 O O . GLU A 1 76 ? 0.127 9.442 7.564 1.00 34.30 71 GLU A O 1
ATOM 583 N N . ILE A 1 77 ? 1.282 8.441 5.896 1.00 34.63 72 ILE A N 1
ATOM 584 C CA . ILE A 1 77 ? 2.551 8.419 6.619 1.00 38.12 72 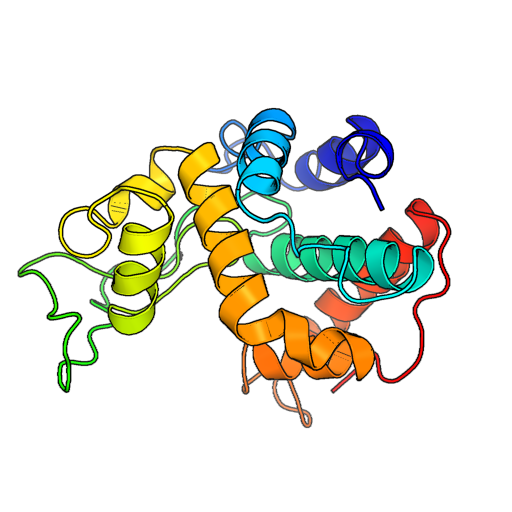ILE A CA 1
ATOM 585 C C . ILE A 1 77 ? 3.073 9.823 6.873 1.00 37.15 72 ILE A C 1
ATOM 586 O O . ILE A 1 77 ? 3.752 10.063 7.861 1.00 38.95 72 ILE A O 1
ATOM 591 N N . ASN A 1 78 ? 2.736 10.753 5.986 1.00 35.44 73 ASN A N 1
ATOM 592 C CA . ASN A 1 78 ? 3.126 12.141 6.156 1.00 34.08 73 ASN A CA 1
ATOM 593 C C . ASN A 1 78 ? 1.883 12.895 6.587 1.00 35.16 73 ASN A C 1
ATOM 594 O O . ASN A 1 78 ? 0.842 12.811 5.929 1.00 35.76 73 ASN A O 1
ATOM 599 N N . LYS A 1 79 ? 1.986 13.597 7.710 1.00 33.60 74 LYS A N 1
ATOM 600 C CA . LYS A 1 79 ? 0.816 14.143 8.394 1.00 35.54 74 LYS A CA 1
ATOM 601 C C . LYS A 1 79 ? 0.794 15.660 8.529 1.00 37.65 74 LYS A C 1
ATOM 602 O O . LYS A 1 79 ? -0.036 16.195 9.260 1.00 37.29 74 LYS A O 1
ATOM 608 N N . SER A 1 80 ? 1.692 16.363 7.844 1.00 34.97 75 SER A N 1
ATOM 609 C CA . SER A 1 80 ? 1.773 17.811 8.028 1.00 34.84 75 SER A CA 1
ATOM 610 C C . SER A 1 80 ? 0.762 18.583 7.193 1.00 34.16 75 SER A C 1
ATOM 611 O O . SER A 1 80 ? 0.326 19.651 7.596 1.00 35.65 75 SER A O 1
ATOM 614 N N . ASN A 1 81 ? 0.399 18.058 6.026 1.00 32.44 76 ASN A N 1
ATOM 615 C CA . ASN A 1 81 ? -0.511 18.789 5.135 1.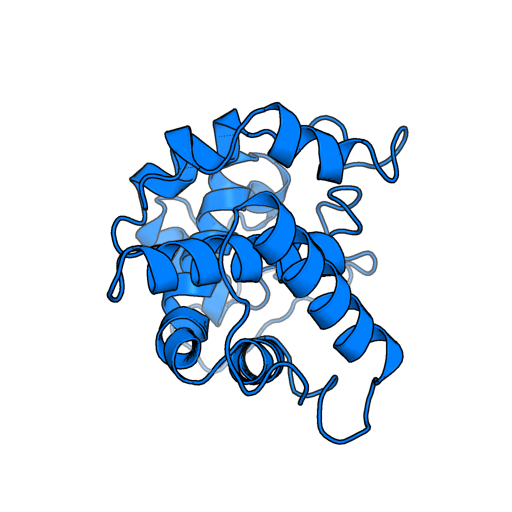00 33.06 76 ASN A CA 1
ATOM 616 C C . ASN A 1 81 ? -1.951 18.858 5.639 1.00 33.56 76 ASN A C 1
ATOM 617 O O . ASN A 1 81 ? -2.542 17.834 6.007 1.00 34.74 76 ASN A O 1
ATOM 622 N N . ALA A 1 82 ? -2.509 20.066 5.637 1.00 31.06 77 ALA A N 1
ATOM 623 C CA . ALA A 1 82 ? -3.885 20.267 6.052 1.00 34.13 77 ALA A CA 1
ATOM 624 C C . ALA A 1 82 ? -4.898 19.707 5.058 1.00 32.46 77 ALA A C 1
ATOM 625 O O . ALA A 1 82 ? -6.030 19.439 5.449 1.00 33.32 77 ALA A O 1
ATOM 627 N N . TYR A 1 83 ? -4.502 19.545 3.792 1.00 33.02 78 TYR A N 1
ATOM 628 C CA . TYR A 1 83 ? -5.426 19.137 2.723 1.00 31.82 78 TYR A CA 1
ATOM 629 C C . TYR A 1 83 ? -6.682 20.014 2.726 1.00 33.52 78 TYR A C 1
ATOM 630 O O . TYR A 1 83 ? -7.817 19.510 2.742 1.00 31.46 78 TYR A O 1
ATOM 639 N N . CYS A 1 84 ? -6.478 21.330 2.697 1.00 33.20 79 CYS A N 1
ATOM 640 C CA . CYS A 1 84 ? -7.586 22.272 2.750 1.00 34.20 79 CYS A CA 1
ATOM 641 C C . CYS A 1 84 ? -7.776 22.986 1.422 1.00 37.12 79 CYS A C 1
ATOM 642 O O . CYS A 1 84 ? -6.879 23.706 0.956 1.00 37.95 79 CYS A O 1
ATOM 645 N N . ASP A 1 85 ? -8.938 22.778 0.812 1.00 32.87 80 ASP A N 1
ATOM 646 C CA . ASP A 1 85 ? -9.358 23.578 -0.336 1.00 34.77 80 ASP A CA 1
ATOM 647 C C . ASP A 1 85 ? -10.351 24.612 0.181 1.00 35.30 80 ASP A C 1
ATOM 648 O O . ASP A 1 85 ? -11.539 24.318 0.343 1.00 37.16 80 ASP A O 1
ATOM 653 N N . ALA A 1 86 ? -9.863 25.830 0.422 1.00 34.21 81 ALA A N 1
ATOM 654 C CA . ALA A 1 86 ? -10.667 26.858 1.082 1.00 35.94 81 ALA A CA 1
ATOM 655 C C . ALA A 1 86 ? -11.734 27.536 0.219 1.00 38.57 81 ALA A C 1
ATOM 656 O O . ALA A 1 86 ? -12.461 28.387 0.705 1.00 39.62 81 ALA A O 1
ATOM 658 N N . SER A 1 87 ? -11.857 27.158 -1.043 1.00 41.62 82 SER A N 1
ATOM 659 C CA . SER A 1 87 ? -12.901 27.768 -1.872 1.00 44.66 82 SER A CA 1
ATOM 660 C C . SER A 1 87 ? -14.397 27.313 -1.644 1.00 46.61 82 SER A C 1
ATOM 661 O O . SER A 1 87 ? -15.101 27.156 -2.624 1.00 48.93 82 SER A O 1
ATOM 664 N N . ASN A 1 88 ? -14.913 27.216 -0.393 1.00 53.93 83 ASN A N 1
ATOM 665 C CA . ASN A 1 88 ? -16.033 26.256 -0.072 1.00 47.55 83 ASN A CA 1
ATOM 666 C C . ASN A 1 88 ? -17.319 26.461 0.821 1.00 49.63 83 ASN A C 1
ATOM 667 O O . ASN A 1 88 ? -17.598 27.557 1.291 1.00 52.95 83 ASN A O 1
ATOM 672 N N . ARG A 1 89 ? -18.078 25.352 1.022 1.00 49.96 84 ARG A N 1
ATOM 673 C CA . ARG A 1 89 ? -19.042 25.135 2.147 1.00 46.98 84 ARG A CA 1
ATOM 674 C C . ARG A 1 89 ? -18.723 23.996 3.085 1.00 39.78 84 ARG A C 1
ATOM 675 O O . ARG A 1 89 ? -19.572 23.550 3.887 1.00 37.86 84 ARG A O 1
ATOM 683 N N . TRP A 1 90 ? -17.525 23.485 2.953 1.00 37.94 86 TRP A N 1
ATOM 684 C CA . TRP A 1 90 ? -16.987 22.625 3.960 1.00 36.06 86 TRP A CA 1
ATOM 685 C C . TRP A 1 90 ? -15.740 23.364 4.425 1.00 34.57 86 TRP A C 1
ATOM 686 O O . TRP A 1 90 ? -14.623 22.979 4.114 1.00 33.08 86 TRP A O 1
ATOM 697 N N . PRO A 1 91 ? -15.932 24.488 5.138 1.00 35.23 87 PRO A N 1
ATOM 698 C CA . PRO A 1 91 ? -14.771 25.282 5.555 1.00 36.85 87 PRO A CA 1
ATOM 699 C C . PRO A 1 91 ? -13.832 24.475 6.436 1.00 34.00 87 PRO A C 1
ATOM 700 O O . PRO A 1 91 ? -14.275 23.656 7.233 1.00 35.74 87 PRO A O 1
ATOM 704 N N . CYS A 1 92 ? -12.538 24.722 6.287 1.00 36.61 88 CYS A N 1
ATOM 705 C CA . CYS A 1 92 ? -11.529 23.985 7.026 1.00 35.53 88 CYS A CA 1
ATOM 706 C C . CYS A 1 92 ? -11.420 24.482 8.454 1.00 37.45 88 CYS A C 1
ATOM 707 O O . CYS A 1 92 ? -11.321 25.682 8.696 1.00 40.03 88 CYS A O 1
ATOM 710 N N . ALA A 1 93 ? -11.433 23.547 9.392 1.00 34.16 89 ALA A N 1
ATOM 711 C CA . ALA A 1 93 ? -11.295 23.872 10.803 1.00 36.54 89 ALA A CA 1
ATOM 712 C C . ALA A 1 93 ? -9.858 24.241 11.092 1.00 38.41 89 ALA A C 1
ATOM 713 O O . ALA A 1 93 ? -8.934 23.575 10.630 1.00 37.57 89 ALA A O 1
ATOM 715 N N . ALA A 1 94 ? -9.672 25.307 11.861 1.00 40.45 90 ALA A N 1
ATOM 716 C CA . ALA A 1 94 ? -8.339 25.715 12.292 1.00 43.77 90 ALA A CA 1
ATOM 717 C C . ALA A 1 94 ? -7.580 24.574 12.978 1.00 42.37 90 ALA A C 1
ATOM 718 O O . ALA A 1 94 ? -8.081 23.951 13.907 1.00 45.27 90 ALA A O 1
ATOM 720 N N . GLY A 1 95 ? -6.366 24.310 12.515 1.00 45.97 91 GLY A N 1
ATOM 721 C CA . GLY A 1 95 ? -5.535 23.309 13.160 1.00 45.16 91 GLY A CA 1
ATOM 722 C C . GLY A 1 95 ? -5.799 21.859 12.772 1.00 46.49 91 GLY A C 1
ATOM 723 O O . GLY A 1 95 ? -4.927 21.006 12.977 1.00 46.98 91 GLY A O 1
ATOM 724 N N . GLN A 1 96 ? -6.982 21.566 12.229 1.00 40.69 92 GLN A N 1
ATOM 725 C CA . GLN A 1 96 ? -7.272 20.202 11.780 1.00 35.73 92 GLN A CA 1
ATOM 726 C C . GLN A 1 96 ? -6.657 19.926 10.412 1.00 33.40 92 GLN A C 1
ATOM 727 O O . GLN A 1 96 ? -6.344 20.843 9.650 1.00 36.34 92 GLN A O 1
ATOM 733 N N . LYS A 1 97 ? -6.467 18.646 10.116 1.00 33.41 93 LYS A N 1
ATOM 734 C CA . LYS A 1 97 ? -5.857 18.238 8.862 1.00 32.86 93 LYS A CA 1
ATOM 735 C C . LYS A 1 97 ? -6.631 17.083 8.252 1.00 33.93 93 LYS A C 1
ATOM 736 O O . LYS A 1 97 ? -7.006 16.133 8.944 1.00 33.51 93 LYS A O 1
ATOM 742 N N . TYR A 1 98 ? -6.838 17.167 6.945 1.00 32.09 94 TYR A N 1
ATOM 743 C CA . TYR A 1 98 ? -7.647 16.190 6.219 1.00 30.94 94 TYR A CA 1
ATOM 744 C C . TYR A 1 98 ? -6.796 15.303 5.317 1.00 31.30 94 TYR A C 1
ATOM 745 O O . TYR A 1 98 ? -7.165 15.016 4.185 1.00 32.26 94 TYR A O 1
ATOM 754 N N . TYR A 1 99 ? -5.650 14.870 5.839 1.00 31.46 95 TYR A N 1
ATOM 755 C CA . TYR A 1 99 ? -4.814 13.900 5.144 1.00 31.66 95 TYR A CA 1
ATOM 756 C C . TYR A 1 99 ? -5.501 12.532 5.147 1.00 32.47 95 TYR A C 1
ATOM 757 O O . TYR A 1 99 ? -6.534 12.358 5.800 1.00 31.87 95 TYR A O 1
ATOM 766 N N . GLY A 1 100 ? -4.932 11.564 4.436 1.00 31.94 96 GLY A N 1
ATOM 767 C CA . GLY A 1 100 ? -5.607 10.286 4.236 1.00 32.57 96 GLY A CA 1
ATOM 768 C C . GLY A 1 100 ? -5.826 9.485 5.515 1.00 31.07 96 GLY A C 1
ATOM 769 O O . GLY A 1 100 ? -4.913 9.325 6.324 1.00 32.25 96 GLY A O 1
ATOM 770 N N . ARG A 1 101 ? -7.048 9.003 5.721 1.00 30.79 97 ARG A N 1
ATOM 771 C CA . ARG A 1 101 ? -7.324 8.099 6.839 1.00 31.59 97 ARG A CA 1
ATOM 772 C C . ARG A 1 101 ? -8.278 6.988 6.432 1.00 31.88 97 ARG A C 1
ATOM 773 O O . ARG A 1 101 ? -9.159 7.202 5.600 1.00 31.53 97 ARG A O 1
ATOM 781 N N . GLY A 1 102 ? -8.122 5.810 7.037 1.00 31.09 98 GLY A N 1
ATOM 782 C CA . GLY A 1 102 ? -9.030 4.703 6.781 1.00 31.40 98 GLY A CA 1
ATOM 783 C C . GLY A 1 102 ? -8.776 3.906 5.516 1.00 30.77 98 GLY A C 1
ATOM 784 O O . GLY A 1 102 ? -7.787 4.145 4.805 1.00 31.94 98 GLY A O 1
ATOM 785 N N . PRO A 1 103 ? -9.663 2.942 5.217 1.00 30.77 99 PRO A N 1
ATOM 786 C CA . PRO A 1 103 ? -9.436 1.980 4.129 1.00 30.39 99 PRO A CA 1
ATOM 787 C C . PRO A 1 103 ? -9.171 2.593 2.767 1.00 32.34 99 PRO A C 1
ATOM 788 O O . PRO A 1 103 ? -8.377 2.037 2.026 1.00 31.91 99 PRO A O 1
ATOM 792 N N . LEU A 1 104 ? -9.816 3.705 2.437 1.00 30.33 100 LEU A N 1
ATOM 793 C CA . LEU A 1 104 ? -9.547 4.331 1.145 1.00 31.19 100 LEU A CA 1
ATOM 794 C C . LEU A 1 104 ? -8.889 5.691 1.299 1.00 32.32 100 LEU A C 1
ATOM 795 O O . LEU A 1 104 ? -8.910 6.507 0.378 1.00 32.27 100 LEU A O 1
ATOM 800 N N . GLN A 1 105 ? -8.288 5.924 2.460 1.00 31.29 101 GLN A N 1
ATOM 801 C CA . GLN A 1 105 ? -7.491 7.128 2.692 1.00 32.02 101 GLN A CA 1
ATOM 802 C C . GLN A 1 105 ? -8.237 8.389 2.276 1.00 32.44 101 GLN A C 1
ATOM 803 O O . GLN A 1 105 ? -7.733 9.202 1.505 1.00 32.56 101 GLN A O 1
ATOM 809 N N . ILE A 1 106 ? -9.451 8.534 2.794 1.00 31.20 102 ILE A N 1
ATOM 810 C CA . ILE A 1 106 ? -10.252 9.717 2.531 1.00 30.83 102 ILE A CA 1
ATOM 811 C C . ILE A 1 106 ? -9.452 10.971 2.897 1.00 32.25 102 ILE A C 1
ATOM 812 O O . ILE A 1 106 ? -8.775 11.020 3.924 1.00 30.88 102 ILE A O 1
ATOM 817 N N . SER A 1 107 ? -9.506 11.953 2.009 1.00 29.70 103 SER A N 1
ATOM 818 C CA . SER A 1 107 ? -8.669 13.148 2.071 1.00 30.78 103 SER A CA 1
ATOM 819 C C . SER A 1 107 ? -9.467 14.376 1.653 1.00 30.19 103 SER A C 1
ATOM 820 O O . SER A 1 107 ? -10.429 14.269 0.883 1.00 32.07 103 SER A O 1
ATOM 823 N N . TRP A 1 108 ? -9.040 15.532 2.164 1.00 31.66 104 TRP A N 1
ATOM 824 C CA . TRP A 1 108 ? -9.573 16.872 1.825 1.00 30.63 104 TRP A CA 1
ATOM 825 C C . TRP A 1 108 ? -10.839 17.250 2.581 1.00 31.65 104 TRP A C 1
ATOM 826 O O . TRP A 1 108 ? -11.719 16.407 2.822 1.00 30.50 104 TRP A O 1
ATOM 837 N N . ASN A 1 109 ? -10.938 18.535 2.927 1.00 31.49 105 ASN A N 1
ATOM 838 C CA . ASN A 1 109 ? -12.130 19.046 3.590 1.00 32.00 105 ASN A CA 1
ATOM 839 C C . ASN A 1 109 ? -13.402 18.759 2.823 1.00 31.75 105 ASN A C 1
ATOM 840 O O . ASN A 1 109 ? -14.451 18.504 3.426 1.00 30.56 105 ASN A O 1
ATOM 845 N N . TYR A 1 110 ? -13.321 18.823 1.493 1.00 31.22 106 TYR A N 1
ATOM 846 C CA . TYR A 1 110 ? -14.517 18.680 0.677 1.00 32.15 106 TYR A CA 1
ATOM 847 C C . TYR A 1 110 ? -14.992 17.239 0.581 1.00 32.46 106 TYR A C 1
ATOM 848 O O . TYR A 1 110 ? -16.034 16.971 -0.003 1.00 32.24 106 TYR A O 1
ATOM 857 N N . ASN A 1 111 ? -14.225 16.320 1.157 1.00 30.80 107 ASN A N 1
ATOM 858 C CA . ASN A 1 111 ? -14.670 14.942 1.321 1.00 31.38 107 ASN A CA 1
ATOM 859 C C . ASN A 1 111 ? -15.035 14.626 2.771 1.00 31.89 107 ASN A C 1
ATOM 860 O O . ASN A 1 111 ? -16.071 14.029 3.026 1.00 30.27 107 ASN A O 1
ATOM 865 N N . TYR A 1 112 ? -14.191 15.032 3.715 1.00 31.09 108 TYR A N 1
ATOM 866 C CA . TYR A 1 112 ? -14.497 14.823 5.129 1.00 29.84 108 TYR A CA 1
ATOM 867 C C . TYR A 1 112 ? -15.829 15.461 5.532 1.00 29.60 108 TYR A C 1
ATOM 868 O O . TYR A 1 112 ? -16.594 14.885 6.310 1.00 31.02 108 TYR A O 1
ATOM 877 N N . GLY A 1 113 ? -16.098 16.644 4.990 1.00 30.58 109 GLY A N 1
ATOM 878 C CA . GLY A 1 113 ? -17.322 17.365 5.298 1.00 31.86 109 GLY A CA 1
ATOM 879 C C . GLY A 1 113 ? -18.589 16.580 4.972 1.00 30.32 109 GLY A C 1
ATOM 880 O O . GLY A 1 113 ? -19.388 16.253 5.858 1.00 31.80 109 GLY A O 1
ATOM 881 N N . PRO A 1 114 ? -18.803 16.270 3.692 1.00 31.01 110 PRO A N 1
ATOM 882 C CA . PRO A 1 114 ? -20.038 15.552 3.360 1.00 31.19 110 PRO A CA 1
ATOM 883 C C . PRO A 1 114 ? -20.058 14.109 3.871 1.00 30.34 110 PRO A C 1
ATOM 884 O O . PRO A 1 114 ? -21.135 13.600 4.193 1.00 30.64 110 PRO A O 1
ATOM 888 N N . ALA A 1 115 ? -18.893 13.473 3.972 1.00 30.09 111 ALA A N 1
ATOM 889 C CA . ALA A 1 115 ? -18.832 12.139 4.571 1.00 30.89 111 ALA A CA 1
ATOM 890 C C . ALA A 1 115 ? -19.348 12.182 6.012 1.00 30.65 111 ALA A C 1
ATOM 891 O O . ALA A 1 115 ? -20.160 11.343 6.414 1.00 31.50 111 ALA A O 1
ATOM 893 N N . GLY A 1 116 ? -18.882 13.155 6.782 1.00 32.53 112 GLY A N 1
ATOM 894 C CA . GLY A 1 116 ? -19.350 13.330 8.144 1.00 31.57 112 GLY A CA 1
ATOM 895 C C . GLY A 1 116 ? -20.840 13.598 8.226 1.00 32.82 112 GLY A C 1
ATOM 896 O O . GLY A 1 116 ? -21.512 13.108 9.135 1.00 32.28 112 GLY A O 1
ATOM 897 N N . ARG A 1 117 ? -21.370 14.374 7.285 1.00 31.73 113 ARG A N 1
ATOM 898 C CA . ARG A 1 117 ? -22.798 14.687 7.315 1.00 32.45 113 ARG A CA 1
ATOM 899 C C . ARG A 1 117 ? -23.622 13.425 7.114 1.00 33.73 113 ARG A C 1
ATOM 900 O O . ARG A 1 117 ? -24.611 13.205 7.820 1.00 35.94 113 ARG A O 1
ATOM 908 N N . ASP A 1 118 ? -23.201 12.582 6.178 1.00 32.08 114 ASP A N 1
ATOM 909 C CA . ASP A 1 118 ? -23.893 11.325 5.932 1.00 32.93 114 ASP A CA 1
ATOM 910 C C . ASP A 1 118 ? -23.724 10.361 7.114 1.00 33.10 114 ASP A C 1
ATOM 911 O O . ASP A 1 118 ? -24.698 9.764 7.585 1.00 34.03 114 ASP A O 1
ATOM 916 N N . ILE A 1 119 ? -22.497 10.230 7.612 1.00 31.88 115 ILE A N 1
ATOM 917 C CA . ILE A 1 119 ? -22.192 9.206 8.613 1.00 31.31 115 ILE A CA 1
ATOM 918 C C . ILE A 1 119 ? -22.675 9.551 10.015 1.00 32.79 115 ILE A C 1
ATOM 919 O O . ILE A 1 119 ? -23.029 8.670 10.790 1.00 34.72 115 ILE A O 1
ATOM 924 N N . GLY A 1 120 ? -22.709 10.841 10.329 1.00 32.02 116 GLY A N 1
ATOM 925 C CA . GLY A 1 120 ? -23.146 11.298 11.640 1.00 33.57 116 GLY A CA 1
ATOM 926 C C . GLY A 1 120 ? -22.038 11.680 12.608 1.00 34.74 116 GLY A C 1
ATOM 927 O O . GLY A 1 120 ? -22.151 11.442 13.805 1.00 36.77 116 GLY A O 1
ATOM 928 N N . PHE A 1 121 ? -20.963 12.266 12.096 1.00 33.79 117 PHE A N 1
ATOM 929 C CA . PHE A 1 121 ? -19.940 12.863 12.951 1.00 32.40 117 PHE A CA 1
ATOM 930 C C . PHE A 1 121 ? -19.475 14.150 12.290 1.00 34.02 117 PHE A C 1
ATOM 931 O O . PHE A 1 121 ? -19.800 14.413 11.124 1.00 33.47 117 PHE A O 1
ATOM 939 N N . ASN A 1 122 ? -18.752 14.974 13.033 1.00 33.68 118 ASN A N 1
ATOM 940 C CA . ASN A 1 122 ? -18.259 16.230 12.480 1.00 34.02 118 ASN A CA 1
ATOM 941 C C . ASN A 1 122 ? -16.934 15.975 11.764 1.00 32.72 118 ASN A C 1
ATOM 942 O O . ASN A 1 122 ? -15.885 15.853 12.396 1.00 32.88 118 ASN A O 1
ATOM 947 N N . GLY A 1 123 ? -17.001 15.865 10.442 1.00 33.24 119 GLY A N 1
ATOM 948 C CA . GLY A 1 123 ? -15.841 15.495 9.650 1.00 33.88 119 GLY A CA 1
ATOM 949 C C . GLY A 1 123 ? -14.819 16.610 9.575 1.00 33.35 119 GLY A C 1
ATOM 950 O O . GLY A 1 123 ? -13.628 16.354 9.356 1.00 33.68 119 GLY A O 1
ATOM 951 N N . LEU A 1 124 ? -15.273 17.845 9.776 1.00 34.28 120 LEU A N 1
ATOM 952 C CA . LEU A 1 124 ? -14.383 19.001 9.694 1.00 32.38 120 LEU A CA 1
ATOM 953 C C . LEU A 1 124 ? -13.689 19.285 11.023 1.00 33.59 120 LEU A C 1
ATOM 954 O O . LEU A 1 124 ? -12.489 19.569 11.062 1.00 32.17 120 LEU A O 1
ATOM 959 N N . ALA A 1 125 ? -14.441 19.195 12.114 1.00 33.19 121 ALA A N 1
ATOM 960 C CA . ALA A 1 125 ? -13.881 19.453 13.435 1.00 34.32 121 ALA A CA 1
ATOM 961 C C . ALA A 1 125 ? -13.124 18.253 13.971 1.00 36.88 121 ALA A C 1
ATOM 962 O O . ALA A 1 125 ? -12.142 18.409 14.687 1.00 35.59 121 ALA A O 1
ATOM 964 N N . ASP A 1 126 ? -13.591 17.056 13.634 1.00 33.42 122 ASP A N 1
ATOM 965 C CA . ASP A 1 126 ? -13.040 15.838 14.222 1.00 33.13 122 ASP A CA 1
ATOM 966 C C . ASP A 1 126 ? -12.615 14.797 13.183 1.00 33.40 122 ASP A C 1
ATOM 967 O O . ASP A 1 126 ? -13.029 13.641 13.277 1.00 33.00 122 ASP A O 1
ATOM 972 N N . PRO A 1 127 ? -11.791 15.189 12.190 1.00 32.33 123 PRO A N 1
ATOM 973 C CA . PRO A 1 127 ? -11.397 14.183 11.195 1.00 33.95 123 PRO A CA 1
ATOM 974 C C . PRO A 1 127 ? -10.614 13.004 11.768 1.00 33.02 123 PRO A C 1
ATOM 975 O O . PRO A 1 127 ? -10.675 11.922 11.176 1.00 32.09 123 PRO A O 1
ATOM 979 N N . ASN A 1 128 ? -9.913 13.188 12.889 1.00 32.82 124 ASN A N 1
ATOM 980 C CA . ASN A 1 128 ? -9.226 12.071 13.530 1.00 34.04 124 ASN A CA 1
ATOM 981 C C . ASN A 1 128 ? -10.147 10.924 13.950 1.00 32.43 124 ASN A C 1
ATOM 982 O O . ASN A 1 128 ? -9.683 9.812 14.223 1.00 31.75 124 ASN A O 1
ATOM 987 N N . ARG A 1 129 ? -11.452 11.175 14.024 1.00 31.82 125 ARG A N 1
ATOM 988 C CA . ARG A 1 129 ? -12.363 10.091 14.373 1.00 32.78 125 ARG A CA 1
ATOM 989 C C . ARG A 1 129 ? -12.297 8.953 13.354 1.00 32.09 125 ARG A C 1
ATOM 990 O O . ARG A 1 129 ? -12.542 7.796 13.691 1.00 32.61 125 ARG A O 1
ATOM 998 N N . VAL A 1 130 ? -11.923 9.274 12.118 1.00 31.60 126 VAL A N 1
ATOM 999 C CA . VAL A 1 130 ? -11.766 8.241 11.102 1.00 32.39 126 VAL A CA 1
ATOM 1000 C C . VAL A 1 130 ? -10.625 7.279 11.451 1.00 31.74 126 VAL A C 1
ATOM 1001 O O . VAL A 1 130 ? -10.682 6.084 11.141 1.00 31.91 126 VAL A O 1
ATOM 1005 N N . ALA A 1 131 ? -9.609 7.794 12.144 1.00 31.99 127 ALA A N 1
ATOM 1006 C CA . ALA A 1 131 ? -8.492 6.967 12.597 1.00 32.46 127 ALA A CA 1
ATOM 1007 C C . ALA A 1 131 ? -8.764 6.305 13.946 1.00 32.65 127 ALA A C 1
ATOM 1008 O O . ALA A 1 131 ? -8.071 5.366 14.323 1.00 32.56 127 ALA A O 1
ATOM 1010 N N . GLN A 1 132 ? -9.780 6.788 14.649 1.00 32.24 128 GLN A N 1
ATOM 1011 C CA . GLN A 1 132 ? -10.095 6.301 16.005 1.00 32.25 128 GLN A CA 1
ATOM 1012 C C . GLN A 1 132 ? -11.133 5.183 16.060 1.00 34.21 128 GLN A C 1
ATOM 1013 O O . GLN A 1 132 ? -11.175 4.420 17.019 1.00 35.11 128 GLN A O 1
ATOM 1019 N N . ASP A 1 133 ? -11.964 5.076 15.031 1.00 32.16 129 ASP A N 1
ATOM 1020 C CA . ASP A 1 133 ? -13.122 4.190 15.067 1.00 33.84 129 ASP A CA 1
ATOM 1021 C C . ASP A 1 133 ? -13.185 3.450 13.740 1.00 33.29 129 ASP A C 1
ATOM 1022 O O . ASP A 1 133 ? -13.459 4.056 12.699 1.00 32.01 129 ASP A O 1
ATOM 1027 N N . ALA A 1 134 ? -12.940 2.147 13.759 1.00 32.60 130 ALA A N 1
ATOM 1028 C CA . ALA A 1 134 ? -12.926 1.383 12.509 1.00 33.33 130 ALA A CA 1
ATOM 1029 C C . ALA A 1 134 ? -14.279 1.346 11.799 1.00 32.57 130 ALA A C 1
ATOM 1030 O O . ALA A 1 134 ? -14.325 1.182 10.578 1.00 32.87 130 ALA A O 1
ATOM 1032 N N . VAL A 1 135 ? -15.377 1.458 12.544 1.00 32.54 131 VAL A N 1
ATOM 1033 C CA . VAL A 1 135 ? -16.691 1.514 11.895 1.00 32.41 131 VAL A CA 1
ATOM 1034 C C . VAL A 1 135 ? -16.807 2.805 11.083 1.00 31.86 131 VAL A C 1
ATOM 1035 O O . VAL A 1 135 ? -17.165 2.777 9.900 1.00 33.31 131 VAL A O 1
ATOM 1039 N N . ILE A 1 136 ? -16.495 3.938 11.711 1.00 32.86 132 ILE A N 1
ATOM 1040 C CA . ILE A 1 136 ? -16.455 5.211 10.987 1.00 30.31 132 ILE A CA 1
ATOM 1041 C C . ILE A 1 136 ? -15.462 5.123 9.817 1.00 31.48 132 ILE A C 1
ATOM 1042 O O . ILE A 1 136 ? -15.754 5.591 8.706 1.00 31.82 132 ILE A O 1
ATOM 1047 N N . ALA A 1 137 ? -14.320 4.477 10.040 1.00 32.12 133 ALA A N 1
ATOM 1048 C CA . ALA A 1 137 ? -13.316 4.374 8.97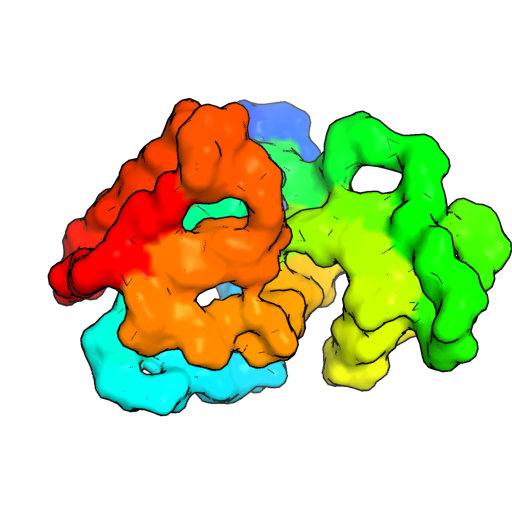9 1.00 31.55 133 ALA A CA 1
ATOM 1049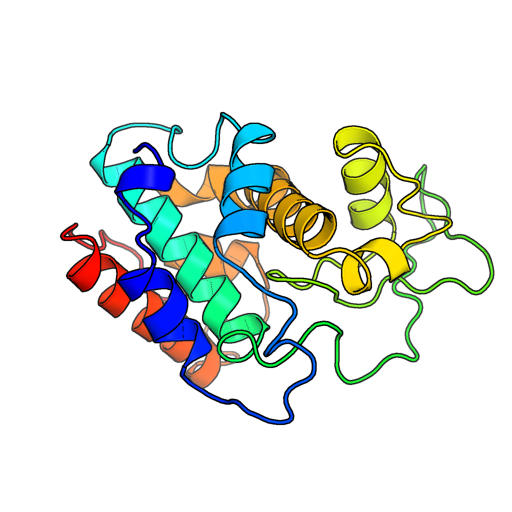 C C . ALA A 1 137 ? -13.878 3.646 7.758 1.00 30.99 133 ALA A C 1
ATOM 1050 O O . ALA A 1 137 ? -13.773 4.138 6.626 1.00 31.23 133 ALA A O 1
ATOM 1052 N N . PHE A 1 138 ? -14.482 2.477 7.971 1.00 31.49 134 PHE A N 1
ATOM 1053 C CA . PHE A 1 138 ? -15.057 1.749 6.844 1.00 32.49 134 PHE A CA 1
ATOM 1054 C C . PHE A 1 138 ? -16.218 2.514 6.216 1.00 31.07 134 PHE A C 1
ATOM 1055 O O . PHE A 1 138 ? -16.386 2.482 4.998 1.00 30.57 134 PHE A O 1
ATOM 1063 N N . LYS A 1 139 ? -16.995 3.229 7.029 1.00 31.45 135 LYS A N 1
ATOM 1064 C CA . LYS A 1 139 ? -18.064 4.055 6.476 1.00 30.26 135 LYS A CA 1
ATOM 1065 C C . LYS A 1 139 ? -17.517 5.150 5.563 1.00 32.77 135 LYS A C 1
ATOM 1066 O O . LYS A 1 139 ? -18.114 5.428 4.512 1.00 30.88 135 LYS A O 1
ATOM 1072 N N . THR A 1 140 ? -16.390 5.769 5.928 1.00 31.87 136 THR A N 1
ATOM 1073 C CA . THR A 1 140 ? -15.847 6.833 5.063 1.00 30.52 136 THR A CA 1
ATOM 1074 C C . THR A 1 140 ? -15.372 6.250 3.742 1.00 29.75 136 THR A C 1
ATOM 1075 O O . THR A 1 140 ? -15.438 6.914 2.717 1.00 31.30 136 THR A O 1
ATOM 1079 N N . ALA A 1 141 ? -14.859 5.022 3.792 1.00 30.35 137 ALA A N 1
ATOM 1080 C CA . ALA A 1 141 ? -14.350 4.352 2.595 1.00 30.15 137 ALA A CA 1
ATOM 1081 C C . ALA A 1 141 ? -15.508 4.030 1.673 1.00 31.00 137 ALA A C 1
ATOM 1082 O O . ALA A 1 141 ? -15.440 4.277 0.458 1.00 31.95 137 ALA A O 1
ATOM 1084 N N . LEU A 1 142 ? -16.574 3.471 2.236 1.00 31.02 138 LEU A N 1
ATOM 1085 C CA . LEU A 1 142 ? -17.764 3.190 1.438 1.00 31.67 138 LEU A CA 1
ATOM 1086 C C . LEU A 1 142 ? -18.440 4.471 0.969 1.00 30.64 138 LEU A C 1
ATOM 1087 O O . LEU A 1 142 ? -18.905 4.535 -0.165 1.00 32.21 138 LEU A O 1
ATOM 1092 N N . TRP A 1 143 ? -18.474 5.492 1.818 1.00 32.65 139 TRP A N 1
ATOM 1093 C CA . TRP A 1 143 ? -18.977 6.790 1.391 1.00 31.07 139 TRP A CA 1
ATOM 1094 C C . TRP A 1 143 ? -18.189 7.284 0.176 1.00 31.59 139 TRP A C 1
ATOM 1095 O O . TRP A 1 143 ? -18.775 7.686 -0.837 1.00 32.37 139 TRP A O 1
ATOM 1106 N N . PHE A 1 144 ? -16.864 7.267 0.279 1.00 31.11 140 PHE A N 1
ATOM 1107 C CA . PHE A 1 144 ? -16.039 7.781 -0.807 1.00 32.35 140 PHE A CA 1
ATOM 1108 C C . PHE A 1 144 ? -16.294 6.980 -2.075 1.00 32.27 140 PHE A C 1
ATOM 1109 O O . PHE A 1 144 ? -16.456 7.547 -3.167 1.00 31.74 140 PHE A O 1
ATOM 1117 N N . TRP A 1 145 ? -16.338 5.663 -1.914 1.00 30.32 141 TRP A N 1
ATOM 1118 C CA . TRP A 1 145 ? -16.573 4.751 -3.022 1.00 31.40 141 TRP A CA 1
ATOM 1119 C C . TRP A 1 145 ? -17.905 5.026 -3.708 1.00 32.29 141 TRP A C 1
ATOM 1120 O O . TRP A 1 145 ? -17.955 5.185 -4.925 1.00 30.97 141 TRP A O 1
ATOM 1131 N N . MET A 1 146 ? -18.984 5.092 -2.936 1.00 31.28 142 MET A N 1
ATOM 1132 C CA . MET A 1 146 ? -20.304 5.286 -3.524 1.00 33.08 142 MET A CA 1
ATOM 1133 C C . MET A 1 146 ? -20.448 6.655 -4.164 1.00 33.18 142 MET A C 1
ATOM 1134 O O . MET A 1 146 ? -21.150 6.810 -5.169 1.00 34.57 142 MET A O 1
ATOM 1139 N N . ASN A 1 147 ? -19.769 7.650 -3.606 1.00 31.80 143 ASN A N 1
ATOM 1140 C CA . ASN A 1 147 ? -19.904 8.997 -4.129 1.00 32.50 143 ASN A CA 1
ATOM 1141 C C . ASN A 1 147 ? -18.967 9.351 -5.288 1.00 34.63 143 ASN A C 1
ATOM 1142 O O . ASN A 1 147 ? -19.208 10.330 -5.991 1.00 33.15 143 ASN A O 1
ATOM 1147 N N . ASN A 1 148 ? -17.936 8.535 -5.514 1.00 33.45 144 ASN A N 1
ATOM 1148 C CA . ASN A 1 148 ? -16.908 8.875 -6.500 1.00 31.25 144 ASN A CA 1
ATOM 1149 C C . ASN A 1 148 ? -16.526 7.755 -7.460 1.00 35.50 144 ASN A C 1
ATOM 1150 O O . ASN A 1 148 ? -16.046 8.031 -8.551 1.00 36.35 144 ASN A O 1
ATOM 1155 N N . VAL A 1 149 ? -16.714 6.508 -7.047 1.00 33.08 145 VAL A N 1
ATOM 1156 C CA . VAL A 1 149 ? -16.146 5.385 -7.790 1.00 35.08 145 VAL A CA 1
ATOM 1157 C C . V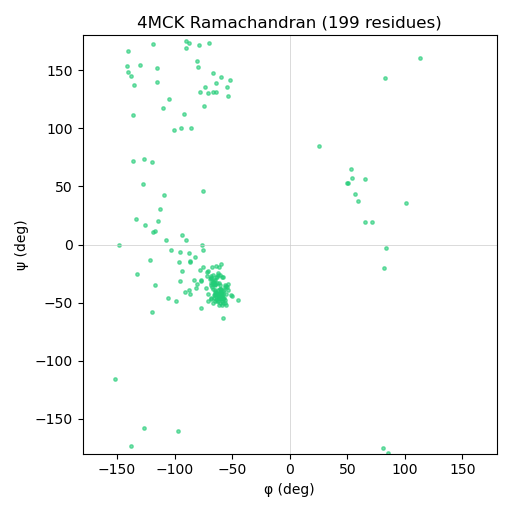AL A 1 149 ? -17.213 4.448 -8.355 1.00 34.73 145 VAL A C 1
ATOM 1158 O O . VAL A 1 149 ? -17.058 3.908 -9.450 1.00 35.14 145 VAL A O 1
ATOM 1162 N N . HIS A 1 150 ? -18.301 4.277 -7.610 1.00 33.01 146 HIS A N 1
ATOM 1163 C CA . HIS A 1 150 ? -19.380 3.346 -7.948 1.00 34.09 146 HIS A CA 1
ATOM 1164 C C . HIS A 1 150 ? -19.893 3.500 -9.384 1.00 36.73 146 HIS A C 1
ATOM 1165 O O . HIS A 1 150 ? -20.085 2.502 -10.089 1.00 39.08 146 HIS A O 1
ATOM 1172 N N . ARG A 1 151 ? -20.088 4.741 -9.820 1.00 37.28 147 ARG A N 1
ATOM 1173 C CA . ARG A 1 151 ? -20.616 5.018 -11.158 1.00 34.28 147 ARG A CA 1
ATOM 1174 C C . ARG A 1 151 ? -19.683 4.547 -12.268 1.00 40.42 147 ARG A C 1
ATOM 1175 O O . ARG A 1 151 ? -20.112 4.383 -13.403 1.00 38.36 147 ARG A O 1
ATOM 1183 N N . LEU A 1 152 ? -18.417 4.318 -11.937 1.00 36.28 148 LEU A N 1
ATOM 1184 C CA . LEU A 1 152 ? -17.444 3.888 -12.932 1.00 37.66 148 LEU A CA 1
ATOM 1185 C C . LEU A 1 152 ? -17.253 2.375 -12.972 1.00 38.85 148 LEU A C 1
ATOM 1186 O O . LEU A 1 152 ? -16.688 1.854 -13.924 1.00 35.48 148 LEU A O 1
ATOM 1191 N N . MET A 1 153 ? -17.720 1.672 -11.940 1.00 38.66 149 MET A N 1
ATOM 1192 C CA . MET A 1 153 ? -17.663 0.202 -11.911 1.00 38.53 149 MET A CA 1
ATOM 1193 C C . MET A 1 153 ? -18.089 -0.489 -13.207 1.00 39.01 149 MET A C 1
ATOM 1194 O O . MET A 1 153 ? -17.361 -1.357 -13.699 1.00 40.58 149 MET A O 1
ATOM 1199 N N . PRO A 1 154 ? -19.241 -0.093 -13.790 1.00 40.46 150 PRO A N 1
ATOM 1200 C CA . PRO A 1 154 ? -19.651 -0.763 -15.033 1.00 42.81 150 PRO A CA 1
ATOM 1201 C C . PRO A 1 154 ? -18.663 -0.599 -16.186 1.00 41.55 150 PRO A C 1
ATOM 1202 O O . PRO A 1 154 ? -18.695 -1.382 -17.138 1.00 46.26 150 PRO A O 1
ATOM 1206 N N . GLN A 1 155 ? -17.795 0.401 -16.107 1.00 38.87 151 GLN A N 1
ATOM 1207 C CA . GLN A 1 155 ? -16.793 0.619 -17.149 1.00 37.85 151 GLN A CA 1
ATOM 1208 C C . GLN A 1 155 ? -15.568 -0.269 -16.964 1.00 37.94 151 GLN A C 1
ATOM 1209 O O . GLN A 1 155 ? -14.726 -0.362 -17.856 1.00 39.74 151 GLN A O 1
ATOM 1215 N N . GLY A 1 156 ? -15.471 -0.925 -15.812 1.00 35.20 152 GLY A N 1
ATOM 1216 C CA . GLY A 1 156 ? -14.383 -1.865 -15.560 1.00 35.70 152 GLY A CA 1
ATOM 1217 C C . GLY A 1 156 ? -13.429 -1.392 -14.476 1.00 36.65 152 GLY A C 1
ATOM 1218 O O . GLY A 1 156 ? -13.376 -0.205 -14.167 1.00 35.10 152 GLY A O 1
ATOM 1219 N N . PHE A 1 157 ? -12.670 -2.324 -13.909 1.00 33.31 153 PHE A N 1
ATOM 1220 C CA . PHE A 1 157 ? -11.759 -2.014 -12.810 1.00 31.60 153 PHE A CA 1
ATOM 1221 C C . PHE A 1 157 ? -10.802 -0.873 -13.125 1.00 32.69 153 PHE A C 1
ATOM 1222 O O . PHE A 1 157 ? -10.520 -0.028 -12.266 1.00 34.26 153 PHE A O 1
ATOM 1230 N N . GLY A 1 158 ? -10.309 -0.825 -14.356 1.00 33.37 154 GLY A N 1
ATOM 1231 C CA . GLY A 1 158 ? -9.371 0.224 -14.732 1.00 33.98 154 GLY A CA 1
ATOM 1232 C C . GLY A 1 158 ? -9.940 1.623 -14.605 1.00 31.48 154 GLY A C 1
ATOM 1233 O O . GLY A 1 158 ? -9.218 2.566 -14.271 1.00 31.88 154 GLY A O 1
ATOM 1234 N N . ALA A 1 159 ? -11.233 1.772 -14.879 1.00 33.49 155 ALA A N 1
ATOM 1235 C CA . ALA A 1 159 ? -11.877 3.062 -14.719 1.00 32.38 155 ALA A CA 1
ATOM 1236 C C . ALA A 1 159 ? -11.916 3.448 -13.238 1.00 35.13 155 ALA A C 1
ATOM 1237 O O . ALA A 1 159 ? -11.934 4.635 -12.897 1.00 34.00 155 ALA A O 1
ATOM 1239 N N . THR A 1 160 ? -11.911 2.448 -12.358 1.00 32.80 156 THR A N 1
ATOM 1240 C CA . THR A 1 160 ? -11.911 2.751 -10.923 1.00 33.24 156 THR A CA 1
ATOM 1241 C C . THR A 1 160 ? -10.531 3.172 -10.445 1.00 33.03 156 THR A C 1
ATOM 1242 O O . THR A 1 160 ? -10.431 3.982 -9.542 1.00 33.74 156 THR A O 1
ATOM 1246 N N . ILE A 1 161 ? -9.471 2.649 -11.065 1.00 32.16 157 ILE A N 1
ATOM 1247 C CA . ILE A 1 161 ? -8.130 3.134 -10.760 1.00 33.06 157 ILE A CA 1
ATOM 1248 C C . ILE A 1 161 ? -8.043 4.609 -11.140 1.00 35.97 157 ILE A C 1
ATOM 1249 O O . ILE A 1 161 ? -7.513 5.424 -10.393 1.00 36.41 157 ILE A O 1
ATOM 1254 N N . ARG A 1 162 ? -8.576 4.956 -12.307 1.00 33.50 158 ARG A N 1
ATOM 1255 C CA . ARG A 1 162 ? -8.542 6.346 -12.735 1.00 35.19 158 ARG A CA 1
ATOM 1256 C C . ARG A 1 162 ? -9.417 7.223 -11.836 1.00 36.97 158 ARG A C 1
ATOM 1257 O O . ARG A 1 162 ? -9.106 8.385 -11.609 1.00 37.17 158 ARG A O 1
ATOM 1265 N N . ALA A 1 163 ? -10.513 6.676 -11.313 1.00 36.93 159 ALA A N 1
ATOM 1266 C CA . ALA A 1 163 ? -11.386 7.442 -10.417 1.00 39.43 159 ALA A CA 1
ATOM 1267 C C . ALA A 1 163 ? -10.741 7.763 -9.081 1.00 40.31 159 ALA A C 1
ATOM 1268 O O . ALA A 1 163 ? -11.071 8.771 -8.450 1.00 42.52 159 ALA A O 1
ATOM 1270 N N . ILE A 1 164 ? -9.835 6.899 -8.638 1.00 37.11 160 ILE A N 1
ATOM 1271 C CA . ILE A 1 164 ? -9.257 7.019 -7.301 1.00 40.88 160 ILE A CA 1
ATOM 1272 C C . ILE A 1 164 ? -8.014 7.931 -7.254 1.00 46.53 160 ILE A C 1
ATOM 1273 O O . ILE A 1 164 ? -7.838 8.699 -6.307 1.00 52.34 160 ILE A O 1
ATOM 1278 N N . ASN A 1 165 ? -7.159 7.849 -8.271 1.00 44.87 161 ASN A N 1
ATOM 1279 C CA . ASN A 1 165 ? -6.058 8.801 -8.435 1.00 45.43 161 ASN A CA 1
ATOM 1280 C C . ASN A 1 165 ? -6.132 9.386 -9.842 1.00 48.28 161 ASN A C 1
ATOM 1281 O O . ASN A 1 165 ? -7.190 9.396 -10.450 1.00 52.74 161 ASN A O 1
ATOM 1286 N N . GLY A 1 166 ? -5.028 9.899 -10.361 1.00 51.82 162 GLY A N 1
ATOM 1287 C CA . GLY A 1 166 ? -4.988 10.282 -11.765 1.00 54.22 162 GLY A CA 1
ATOM 1288 C C . GLY A 1 166 ? -3.562 10.041 -12.180 1.00 53.71 162 GLY A C 1
ATOM 1289 O O . GLY A 1 166 ? -3.170 10.188 -13.341 1.00 54.34 162 GLY A O 1
ATOM 1290 N N . LEU A 1 167 ? -2.816 9.590 -11.181 1.00 52.82 164 LEU A N 1
ATOM 1291 C CA . LEU A 1 167 ? -1.371 9.602 -11.166 1.00 46.35 164 LEU A CA 1
ATOM 1292 C C . LEU A 1 167 ? -0.844 8.190 -11.343 1.00 42.45 164 LEU A C 1
ATOM 1293 O O . LEU A 1 167 ? 0.368 7.947 -11.248 1.00 42.63 164 LEU A O 1
ATOM 1298 N N . GLU A 1 168 ? -1.755 7.248 -11.563 1.00 45.59 165 GLU A N 1
ATOM 1299 C CA . GLU A 1 168 ? -1.373 5.846 -11.672 1.00 40.90 165 GLU A CA 1
ATOM 1300 C C . GLU A 1 168 ? -1.884 5.243 -12.960 1.00 42.68 165 GLU A C 1
ATOM 1301 O O . GLU A 1 168 ? -1.958 4.025 -13.086 1.00 44.71 165 GLU A O 1
ATOM 1307 N N . CYS A 1 169 ? -2.264 6.100 -13.896 1.00 38.86 166 CYS A N 1
ATOM 1308 C CA . CYS A 1 169 ? -2.708 5.647 -15.210 1.00 37.71 166 CYS A CA 1
ATOM 1309 C C . CYS A 1 169 ? -1.779 6.199 -16.282 1.00 41.16 166 CYS A C 1
ATOM 1310 O O . CYS A 1 169 ? -0.910 7.015 -15.983 1.00 42.39 166 CYS A O 1
ATOM 1313 N N . ASN A 1 170 ? -1.961 5.742 -17.521 1.00 40.16 167 ASN A N 1
ATOM 1314 C CA . ASN A 1 170 ? -1.277 6.317 -18.677 1.00 42.62 167 ASN A CA 1
ATOM 1315 C C . ASN A 1 170 ? 0.245 6.253 -18.601 1.00 40.40 167 ASN A C 1
ATOM 1316 O O . ASN A 1 170 ? 0.939 7.180 -19.029 1.00 43.36 167 ASN A O 1
ATOM 1321 N N . GLY A 1 171 ? 0.757 5.159 -18.052 1.00 39.25 168 GLY A N 1
ATOM 1322 C CA . GLY A 1 171 ? 2.191 4.972 -17.931 1.00 44.75 168 GLY A CA 1
ATOM 1323 C C . GLY A 1 171 ? 2.844 5.617 -16.716 1.00 43.22 168 GLY A C 1
ATOM 1324 O O . GLY A 1 171 ? 4.038 5.439 -16.490 1.00 46.35 168 GLY A O 1
ATOM 1325 N N . ASN A 1 172 ? 2.071 6.339 -15.914 1.00 40.78 169 ASN A N 1
ATOM 1326 C CA . ASN A 1 172 ? 2.666 7.108 -14.811 1.00 42.69 169 ASN A CA 1
ATOM 1327 C C . ASN A 1 172 ? 3.209 6.316 -13.613 1.00 47.72 169 ASN A C 1
ATOM 1328 O O . ASN A 1 172 ? 4.339 6.548 -13.166 1.00 49.81 169 ASN A O 1
ATOM 1333 N N . ASN A 1 173 ? 2.422 5.390 -13.086 1.00 44.45 170 ASN A N 1
ATOM 1334 C CA . ASN A 1 17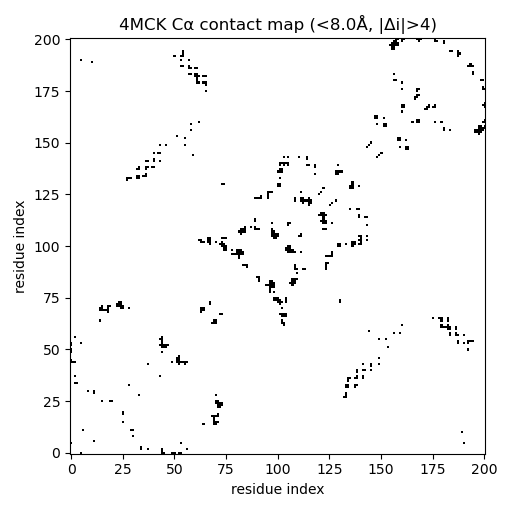3 ? 2.925 4.544 -12.002 1.00 44.20 170 ASN A CA 1
ATOM 1335 C C . ASN A 1 173 ? 2.527 3.090 -12.224 1.00 44.25 170 ASN A C 1
ATOM 1336 O O . ASN A 1 173 ? 1.673 2.566 -11.515 1.00 43.12 170 ASN A O 1
ATOM 1341 N N . PRO A 1 174 ? 3.154 2.431 -13.218 1.00 43.08 171 PRO A N 1
ATOM 1342 C CA . PRO A 1 174 ? 2.766 1.084 -13.654 1.00 45.39 171 PRO A CA 1
ATOM 1343 C C . PRO A 1 174 ? 2.775 0.088 -12.507 1.00 42.90 171 PRO A C 1
ATOM 1344 O O . PRO A 1 174 ? 1.856 -0.715 -12.413 1.00 41.25 171 PRO A O 1
ATOM 1348 N N . ALA A 1 175 ? 3.790 0.146 -11.644 1.00 43.26 172 ALA A N 1
ATOM 1349 C CA . ALA A 1 175 ? 3.894 -0.797 -10.533 1.00 43.13 172 ALA A CA 1
ATOM 1350 C C . ALA A 1 175 ? 2.666 -0.755 -9.629 1.00 40.93 172 ALA A C 1
ATOM 1351 O O . ALA A 1 175 ? 2.122 -1.794 -9.266 1.00 42.76 172 ALA A O 1
ATOM 1353 N N . GLN A 1 176 ? 2.239 0.451 -9.263 1.00 41.82 173 GLN A N 1
ATOM 1354 C CA . GLN A 1 176 ? 1.092 0.590 -8.372 1.00 39.66 173 GLN A CA 1
ATOM 1355 C C . GLN A 1 176 ? -0.199 0.211 -9.090 1.00 39.21 173 GLN A C 1
ATOM 1356 O O . GLN A 1 176 ? -1.052 -0.476 -8.523 1.00 36.63 173 GLN A O 1
ATOM 1362 N N . MET A 1 177 ? -0.333 0.661 -10.333 1.00 38.21 174 MET A N 1
ATOM 1363 C CA . MET A 1 177 ? -1.483 0.303 -11.169 1.00 36.20 174 MET A CA 1
ATOM 1364 C C . MET A 1 177 ? -1.620 -1.213 -11.277 1.00 37.62 174 MET A C 1
ATOM 1365 O O . MET A 1 177 ? -2.690 -1.775 -11.016 1.00 35.44 174 MET A O 1
ATOM 1370 N N . ASN A 1 178 ? -0.531 -1.879 -11.643 1.00 39.15 175 ASN A N 1
ATOM 1371 C CA . ASN A 1 178 ? -0.553 -3.330 -11.758 1.00 38.52 175 ASN A CA 1
ATOM 1372 C C . ASN A 1 178 ? -0.711 -4.052 -10.417 1.00 38.96 175 ASN A C 1
ATOM 1373 O O . ASN A 1 178 ? -1.237 -5.152 -10.374 1.00 39.87 175 ASN A O 1
ATOM 1378 N N . ALA A 1 179 ? -0.267 -3.430 -9.328 1.00 41.10 176 ALA A N 1
ATOM 1379 C CA . ALA A 1 179 ? -0.479 -4.008 -8.005 1.00 40.57 176 ALA A CA 1
ATOM 1380 C C . ALA A 1 179 ? -1.976 -4.092 -7.732 1.00 36.22 176 ALA A C 1
ATOM 1381 O O . ALA A 1 179 ? -2.483 -5.137 -7.332 1.00 37.75 176 ALA A O 1
ATOM 1383 N N . ARG A 1 180 ? -2.678 -2.987 -7.971 1.00 37.56 177 ARG A N 1
ATOM 1384 C CA . ARG A 1 180 ? -4.128 -2.956 -7.794 1.00 35.53 177 ARG A CA 1
ATOM 1385 C C . ARG A 1 180 ? -4.836 -4.011 -8.645 1.00 37.07 177 ARG A C 1
ATOM 1386 O O . ARG A 1 180 ? -5.735 -4.705 -8.157 1.00 35.53 177 ARG A O 1
ATOM 1394 N N . VAL A 1 181 ? -4.446 -4.110 -9.918 1.00 36.18 178 VAL A N 1
ATOM 1395 C CA . VAL A 1 181 ? -5.034 -5.101 -10.824 1.00 35.13 178 VAL A CA 1
ATOM 1396 C C . VAL A 1 181 ? -4.801 -6.516 -10.305 1.00 35.75 178 VAL A C 1
ATOM 1397 O O . VAL A 1 181 ? -5.712 -7.345 -10.343 1.00 34.48 178 VAL A O 1
ATOM 1401 N N . GLY A 1 182 ? -3.592 -6.774 -9.802 1.00 36.48 179 GLY A N 1
ATOM 1402 C CA . GLY A 1 182 ? -3.253 -8.063 -9.214 1.00 37.05 179 GLY A CA 1
ATOM 1403 C C . GLY A 1 182 ? -4.176 -8.474 -8.077 1.00 37.90 179 GLY A C 1
ATOM 1404 O O . GLY A 1 182 ? -4.675 -9.605 -8.043 1.00 38.64 179 GLY A O 1
ATOM 1405 N N . TYR A 1 183 ? -4.419 -7.555 -7.148 1.00 35.31 180 TYR A N 1
ATOM 1406 C CA . TYR A 1 183 ? -5.341 -7.834 -6.055 1.00 37.11 180 TYR A CA 1
ATOM 1407 C C . TYR A 1 183 ? -6.754 -8.088 -6.571 1.00 35.41 180 TYR A C 1
ATOM 1408 O O . TYR A 1 183 ? -7.436 -9.004 -6.119 1.00 36.60 180 TYR A O 1
ATOM 1417 N N . TYR A 1 184 ? -7.190 -7.272 -7.526 1.00 35.07 181 TYR A N 1
ATOM 1418 C CA . TYR A 1 184 ? -8.529 -7.412 -8.073 1.00 31.45 181 TYR A CA 1
ATOM 1419 C C . TYR A 1 184 ? -8.719 -8.780 -8.730 1.00 35.04 181 TYR A C 1
ATOM 1420 O O . TYR A 1 184 ? -9.731 -9.441 -8.513 1.00 34.04 181 TYR A O 1
ATOM 1429 N N . LYS A 1 185 ? -7.741 -9.198 -9.534 1.00 35.19 182 LYS A N 1
ATOM 1430 C CA . LYS A 1 185 ? -7.826 -10.498 -10.181 1.00 39.29 182 LYS A CA 1
ATOM 1431 C C . LYS A 1 185 ? -7.871 -11.623 -9.155 1.00 37.60 182 LYS A C 1
ATOM 1432 O O . LYS A 1 185 ? -8.652 -12.555 -9.303 1.00 37.43 182 LYS A O 1
ATOM 1438 N N . GLN A 1 186 ? -7.058 -11.530 -8.110 1.00 39.05 183 GLN A N 1
ATOM 1439 C CA . GLN A 1 186 ? -7.100 -12.569 -7.085 1.00 39.76 183 GLN A CA 1
ATOM 1440 C C . GLN A 1 186 ? -8.452 -12.604 -6.369 1.00 39.67 183 GLN A C 1
ATOM 1441 O O . GLN A 1 186 ? -9.043 -13.667 -6.188 1.00 40.84 183 GLN A O 1
ATOM 1447 N N . TYR A 1 187 ? -8.950 -11.441 -5.967 1.00 37.68 184 TYR A N 1
ATOM 1448 C CA . TYR A 1 187 ? -10.209 -11.402 -5.230 1.00 38.83 184 TYR A CA 1
ATOM 1449 C C . TYR A 1 187 ? -11.372 -11.887 -6.092 1.00 37.05 184 TYR A C 1
ATOM 1450 O O . TYR A 1 187 ? -12.304 -12.510 -5.598 1.00 38.73 184 TYR A O 1
ATOM 1459 N N . CYS A 1 188 ? -11.309 -11.614 -7.393 1.00 38.73 185 CYS A N 1
ATOM 1460 C CA . CYS A 1 188 ? -12.294 -12.163 -8.312 1.00 39.26 185 CYS A CA 1
ATOM 1461 C C . CYS A 1 188 ? -12.217 -13.692 -8.341 1.00 39.65 185 CYS A C 1
ATOM 1462 O O . CYS A 1 188 ? -13.249 -14.356 -8.320 1.00 41.68 185 CYS A O 1
ATOM 1465 N N . GLN A 1 189 ? -11.003 -14.240 -8.361 1.00 40.51 186 GLN A N 1
ATOM 1466 C CA . GLN A 1 189 ? -10.833 -15.697 -8.304 1.00 40.33 186 GLN A CA 1
ATOM 1467 C C . GLN A 1 189 ? -11.438 -16.262 -7.026 1.00 46.18 186 GLN A C 1
ATOM 1468 O O . GLN A 1 189 ? -12.161 -17.261 -7.054 1.00 43.22 186 GLN A O 1
ATOM 1474 N N . GLN A 1 190 ? -11.148 -15.611 -5.903 1.00 43.33 187 GLN A N 1
ATOM 1475 C CA . GLN A 1 190 ? -11.620 -16.088 -4.605 1.00 40.44 187 GLN A CA 1
ATOM 1476 C C . GLN A 1 190 ? -13.128 -15.979 -4.441 1.00 44.68 187 GLN A C 1
ATOM 1477 O O . GLN A 1 190 ? -13.748 -16.823 -3.790 1.00 46.67 187 GLN A O 1
ATOM 1483 N N . LEU A 1 191 ? -13.721 -14.935 -5.012 1.00 42.48 188 LEU A N 1
ATOM 1484 C CA . LEU A 1 191 ? -15.164 -14.733 -4.921 1.00 43.17 188 LEU A CA 1
ATOM 1485 C C . LEU A 1 191 ? -15.879 -15.415 -6.085 1.00 45.79 188 LEU A C 1
ATOM 1486 O O . LEU A 1 191 ? -17.095 -15.301 -6.235 1.00 48.82 188 LEU A O 1
ATOM 1491 N N . ARG A 1 192 ? -15.097 -16.122 -6.895 1.00 44.02 189 ARG A N 1
ATOM 1492 C CA . ARG A 1 192 ? -15.597 -16.893 -8.031 1.00 47.13 189 ARG A CA 1
ATOM 1493 C C . ARG A 1 192 ? -16.453 -16.073 -8.992 1.00 47.11 189 ARG A C 1
ATOM 1494 O O . ARG A 1 192 ? -17.613 -16.395 -9.254 1.00 47.40 189 ARG A O 1
ATOM 1502 N N . VAL A 1 193 ? -15.864 -15.000 -9.506 1.00 41.53 190 VAL A N 1
ATOM 1503 C CA . VAL A 1 193 ? -16.498 -14.187 -10.533 1.00 44.18 190 VAL A CA 1
ATOM 1504 C C . VAL A 1 193 ? -15.436 -13.828 -11.572 1.00 40.00 190 VAL A C 1
ATOM 1505 O O . VAL A 1 193 ? -14.262 -13.663 -11.233 1.00 38.79 190 VAL A O 1
ATOM 1509 N N . ASP A 1 194 ? -15.825 -13.752 -12.843 1.00 42.14 191 ASP A N 1
ATOM 1510 C CA . ASP A 1 194 ? -14.905 -13.287 -13.874 1.00 40.71 191 ASP A CA 1
ATOM 1511 C C . ASP A 1 194 ? -14.604 -11.813 -13.619 1.00 40.72 191 ASP A C 1
ATOM 1512 O O . ASP A 1 194 ? -15.467 -11.089 -13.136 1.00 38.05 191 ASP A O 1
ATOM 1517 N N . PRO A 1 195 ? -13.381 -11.370 -13.946 1.00 41.38 192 PRO A N 1
ATOM 1518 C CA . PRO A 1 195 ? -12.972 -9.991 -13.646 1.00 38.81 192 PRO A CA 1
ATOM 1519 C C . PRO A 1 195 ? -13.529 -8.928 -14.606 1.00 37.29 192 PRO A C 1
ATOM 1520 O O . PRO A 1 195 ? -13.599 -7.765 -14.224 1.00 34.36 192 PRO A O 1
ATOM 1524 N N . GLY A 1 196 ? -13.918 -9.307 -15.820 1.00 38.08 193 GLY A N 1
ATOM 1525 C CA . GLY A 1 196 ? -14.454 -8.330 -16.748 1.00 35.98 193 GLY A CA 1
ATOM 1526 C C . GLY A 1 196 ? -13.370 -7.616 -17.532 1.00 33.91 193 GLY A C 1
ATOM 1527 O O . GLY A 1 196 ? -12.180 -7.902 -17.372 1.00 34.65 193 GLY A O 1
ATOM 1528 N N . PRO A 1 197 ? -13.774 -6.687 -18.405 1.00 35.86 194 PRO A N 1
ATOM 1529 C CA . PRO A 1 197 ? -12.823 -6.016 -19.295 1.00 34.54 194 PRO A CA 1
ATOM 1530 C C . PRO A 1 197 ? -12.238 -4.749 -18.672 1.00 35.37 194 PRO A C 1
ATOM 1531 O O . PRO A 1 197 ? -12.641 -4.351 -17.578 1.00 34.03 194 PRO A O 1
ATOM 1535 N N . ASN A 1 198 ? -11.288 -4.131 -19.368 1.00 33.40 195 ASN A N 1
ATOM 1536 C CA . ASN A 1 198 ? -10.734 -2.842 -18.965 1.00 32.48 195 ASN A CA 1
ATOM 1537 C C . ASN A 1 198 ? -10.235 -2.831 -17.516 1.00 32.14 195 ASN A C 1
ATOM 1538 O O . ASN A 1 198 ? -10.770 -2.100 -16.668 1.00 33.58 195 ASN A O 1
ATOM 1543 N N . LEU A 1 199 ? -9.197 -3.623 -17.252 1.00 32.50 196 LEU A N 1
ATOM 1544 C CA . LEU A 1 199 ? -8.636 -3.766 -15.905 1.00 31.13 196 LEU A CA 1
ATOM 1545 C C . LEU A 1 199 ? -7.514 -2.766 -15.626 1.00 33.85 196 LEU A C 1
ATOM 1546 O O . LEU A 1 199 ? -7.448 -2.208 -14.541 1.00 35.04 196 LEU A O 1
ATOM 1551 N N . THR A 1 200 ? -6.643 -2.530 -16.603 1.00 33.76 197 THR A N 1
ATOM 1552 C CA . THR A 1 200 ? -5.528 -1.606 -16.436 1.00 34.73 197 THR A CA 1
ATOM 1553 C C . THR A 1 200 ? -5.975 -0.201 -16.792 1.00 34.87 197 THR A C 1
ATOM 1554 O O . THR A 1 200 ? -7.095 -0.005 -17.268 1.00 35.74 197 THR A O 1
ATOM 1558 N N . CYS A 1 201 ? -5.108 0.782 -16.556 1.00 33.36 198 CYS A N 1
ATOM 1559 C CA . CYS A 1 201 ? -5.337 2.124 -17.089 1.00 36.32 198 CYS A CA 1
ATOM 1560 C C . CYS A 1 201 ? -4.002 2.785 -17.434 1.00 38.22 198 CYS A C 1
ATOM 1561 O O . CYS A 1 201 ? -2.943 2.179 -17.208 1.00 39.41 198 CYS A O 1
#

Nearest PDB structures (foldseek):
  4mck-assembly1_A  TM=1.005E+00  e=1.131E-38  Zea mays
  3hbh-assembly1_A  TM=9.630E-01  e=6.587E-24  Picea abies
  8hne-assembly1_A  TM=9.050E-01  e=1.591E-19  synthetic construct
  3wh1-assembly1_A  TM=8.964E-01  e=7.227E-20  Gemmabryum coronatum
  1cns-assembly2_B  TM=9.100E-01  e=3.342E-18  Hordeum vulgare

Sequence (201 aa):
VVSDAFFNGIKNQAGSGCEGKNFYTRSAFLSAVNAYPGFAHGGTEVEGKREIAAFFAHVTHQTGHFCYISEINKSNAYCDASNRWPCAAGQKYYGRGPLQISWNYNYGPAGRDIGFNGLADPNRVAQDAVIAFKTALWFWMNNVHRLMPQGFGATIRAINGLECNGNNPAQMNARVGYYKQYCQQLRVDPGPNLTC

Organism: Zea mays (NCBI:txid4577)

CATH classification: 1.10.530.10 (+1 more: 3.30.20.10)

Radius of gyration: 16.05 Å; Cα contacts (8 Å, |Δi|>4): 350; chains: 1; bounding box: 31×45×35 Å